Protein AF-0000000084354461 (afdb_homodimer)

Foldseek 3Di:
DLDWDFDDWAEKEFEDADLVVVCCCCCVVVVFAWDDDDDQKTWTWDDDDPPIHIYIYHYDPPDPPPVVGMEIETEIADQQSVVVVCVVVPWAWPADWDDDPVFWTWTWTADPVGHIYIYIYGHD/DLDWDFDDWAEKEFEDQDLVVVCCCCCVVVVFAWDDDDDQKTWTWDDDDPPIHIYIYHYDDPDPPPVVGMEIETEIADQQSVVVVCVVVPWAWPADWDDDPVFWTWTWTADPVGHIYIYIYGHD

pLDDT: mean 91.76, std 11.68, range [44.12, 98.25]

Solvent-accessible surface area (backbone atoms only — not comparable to full-atom values): 13105 Å² total; per-residue (Å²): 126,67,82,60,58,64,54,28,61,44,34,38,36,39,69,30,82,47,56,69,63,42,46,47,43,46,37,70,48,55,58,37,50,75,74,52,75,55,96,60,29,39,34,27,50,32,35,58,80,73,27,39,28,33,45,33,39,32,50,47,73,80,83,66,64,66,73,46,41,44,33,47,27,34,30,31,84,50,51,69,54,37,53,51,30,26,45,73,63,66,46,49,76,74,36,72,77,41,82,44,93,89,44,31,34,36,28,30,31,39,50,90,84,60,46,54,37,36,40,31,16,81,52,132,127,69,81,61,57,67,54,28,62,44,36,39,36,37,68,31,85,48,56,69,63,40,46,46,43,49,36,70,48,56,58,39,49,74,76,51,75,54,95,60,28,38,34,27,48,33,34,58,82,73,27,38,29,35,45,32,38,33,51,48,69,82,84,64,64,64,74,48,41,44,32,45,27,35,32,31,83,49,51,69,54,37,52,51,31,26,46,74,65,66,44,47,76,74,37,72,78,41,81,44,95,89,43,32,34,36,28,30,33,39,48,90,83,60,43,54,35,36,40,29,17,79,52,133

Secondary structure (DSSP, 8-state):
-----EEEEEEEEEEES-HHHHHIIIIIIS-PEEEEEETTEEEEEESSGGG-EEEEEEE--TT---SSB-EEEEEES-HHHHHHHHHHTTPEEEEEEEE-TTSEEEEEEE-TT--EEEEEEE--/-----EEEEEEEEEEES-HHHHHIIIIIIS-PEEEEEETTEEEEEESSGGG-EEEEEEEPPTT---SSB-EEEEEES-HHHHHHHHHHTTPEEEEEEEE-TTSEEEEEEE-TT--EEEEEEE--

Structure (mmCIF, N/CA/C/O backbone):
data_AF-0000000084354461-model_v1
#
loop_
_entity.id
_entity.type
_entity.pdbx_description
1 polymer 'VOC domain-containing protein'
#
loop_
_atom_site.group_PDB
_atom_site.id
_atom_site.type_symbol
_atom_site.label_atom_id
_atom_site.label_alt_id
_atom_site.label_comp_id
_atom_site.label_asym_id
_atom_site.label_entity_id
_atom_site.label_seq_id
_atom_site.pdbx_PDB_ins_code
_atom_site.Cartn_x
_atom_site.Cartn_y
_atom_site.Cartn_z
_atom_site.occupancy
_atom_site.B_iso_or_equiv
_atom_site.auth_seq_id
_atom_site.auth_comp_id
_atom_site.auth_asym_id
_atom_site.auth_atom_id
_atom_site.pdbx_PDB_model_num
ATOM 1 N N . MET A 1 1 ? 0.31 -28.719 -6.312 1 54.94 1 MET A N 1
ATOM 2 C CA . MET A 1 1 ? 0.726 -27.375 -6.699 1 54.94 1 MET A CA 1
ATOM 3 C C . MET A 1 1 ? 1.616 -26.75 -5.629 1 54.94 1 MET A C 1
ATOM 5 O O . MET A 1 1 ? 1.509 -27.094 -4.449 1 54.94 1 MET A O 1
ATOM 9 N N . ALA A 1 2 ? 2.807 -26.266 -6.105 1 63.53 2 ALA A N 1
ATOM 10 C CA . ALA A 1 2 ? 3.764 -25.812 -5.094 1 63.53 2 ALA A CA 1
ATOM 11 C C . ALA A 1 2 ? 3.156 -24.734 -4.211 1 63.53 2 ALA A C 1
ATOM 13 O O . ALA A 1 2 ? 2.549 -23.781 -4.715 1 63.53 2 ALA A O 1
ATOM 14 N N . GLU A 1 3 ? 3 -25.016 -2.959 1 82.81 3 GLU A N 1
ATOM 15 C CA . GLU A 1 3 ? 2.352 -24.156 -1.971 1 82.81 3 GLU A CA 1
ATOM 16 C C . GLU A 1 3 ? 3.32 -23.094 -1.433 1 82.81 3 GLU A C 1
ATOM 18 O O . GLU A 1 3 ? 4.508 -23.375 -1.26 1 82.81 3 GLU A O 1
ATOM 23 N N . PHE A 1 4 ? 3.002 -21.922 -1.663 1 91.88 4 PHE A N 1
ATOM 24 C CA . PHE A 1 4 ? 3.748 -20.844 -1.015 1 91.88 4 PHE A CA 1
ATOM 25 C C . PHE A 1 4 ? 2.824 -19.984 -0.164 1 91.88 4 PHE A C 1
ATOM 27 O O . PHE A 1 4 ? 1.6 -20.078 -0.268 1 91.88 4 PHE A O 1
ATOM 34 N N . GLN A 1 5 ? 3.508 -19.281 0.702 1 90.69 5 GLN A N 1
ATOM 35 C CA . GLN A 1 5 ? 2.73 -18.375 1.533 1 90.69 5 GLN A CA 1
ATOM 36 C C . GLN A 1 5 ? 3.316 -16.969 1.501 1 90.69 5 GLN A C 1
ATOM 38 O O . GLN A 1 5 ? 4.535 -16.797 1.55 1 90.69 5 GLN A O 1
ATOM 43 N N . ILE A 1 6 ? 2.43 -16.047 1.349 1 96.06 6 ILE A N 1
ATOM 44 C CA . ILE A 1 6 ? 2.818 -14.656 1.561 1 96.06 6 ILE A CA 1
ATOM 45 C C . ILE A 1 6 ? 2.824 -14.344 3.055 1 96.06 6 ILE A C 1
ATOM 47 O O . ILE A 1 6 ? 1.804 -14.492 3.73 1 96.06 6 ILE A O 1
ATOM 51 N N . LYS A 1 7 ? 3.928 -13.883 3.545 1 94.75 7 LYS A N 1
ATOM 52 C CA . LYS A 1 7 ? 4.098 -13.719 4.984 1 94.75 7 LYS A CA 1
ATOM 53 C C . LYS A 1 7 ? 3.496 -12.398 5.457 1 94.75 7 LYS A C 1
ATOM 55 O O . LYS A 1 7 ? 2.811 -12.352 6.484 1 94.75 7 LYS A O 1
ATOM 60 N N . LYS A 1 8 ? 3.812 -11.375 4.812 1 96.19 8 LYS A N 1
ATOM 61 C CA . LYS A 1 8 ? 3.352 -10.055 5.219 1 96.19 8 LYS A CA 1
ATOM 62 C C . LYS A 1 8 ? 3.604 -9.023 4.121 1 96.19 8 LYS A C 1
ATOM 64 O O . LYS A 1 8 ? 4.336 -9.289 3.168 1 96.19 8 LYS A O 1
ATOM 69 N N . LEU A 1 9 ? 2.879 -7.914 4.207 1 97.56 9 LEU A N 1
ATOM 70 C CA . LEU A 1 9 ? 3.246 -6.719 3.457 1 97.56 9 LEU A CA 1
ATOM 71 C C . LEU A 1 9 ? 4.473 -6.047 4.07 1 97.56 9 LEU A C 1
ATOM 73 O O . LEU A 1 9 ? 4.469 -5.699 5.254 1 97.56 9 LEU A O 1
ATOM 77 N N . ASN A 1 10 ? 5.488 -5.895 3.281 1 96.75 10 ASN A N 1
ATOM 78 C CA . ASN A 1 10 ? 6.754 -5.387 3.793 1 96.75 10 ASN A CA 1
ATOM 79 C C . ASN A 1 10 ? 6.938 -3.904 3.479 1 96.75 10 ASN A C 1
ATOM 81 O O . ASN A 1 10 ? 7.352 -3.129 4.34 1 96.75 10 ASN A O 1
ATOM 85 N N . THR A 1 11 ? 6.66 -3.576 2.281 1 96.88 11 THR A N 1
ATOM 86 C CA . THR A 1 11 ? 6.977 -2.229 1.82 1 96.88 11 THR A CA 1
ATOM 87 C C . THR A 1 11 ? 5.918 -1.728 0.844 1 96.88 11 THR A C 1
ATOM 89 O O . THR A 1 11 ? 5.375 -2.506 0.057 1 96.88 11 THR A O 1
ATOM 92 N N . ILE A 1 12 ? 5.562 -0.485 0.971 1 96.75 12 ILE A N 1
ATOM 93 C CA . ILE A 1 12 ? 4.887 0.243 -0.097 1 96.75 12 ILE A CA 1
ATOM 94 C C . ILE A 1 12 ? 5.859 1.226 -0.746 1 96.75 12 ILE A C 1
ATOM 96 O O . ILE A 1 12 ? 6.57 1.954 -0.051 1 96.75 12 ILE A O 1
ATOM 100 N N . VAL A 1 13 ? 5.891 1.143 -2.074 1 95 13 VAL A N 1
ATOM 101 C CA . VAL A 1 13 ? 6.754 2.045 -2.826 1 95 13 VAL A CA 1
ATOM 102 C C . VAL A 1 13 ? 5.918 3.156 -3.457 1 95 13 VAL A C 1
ATOM 104 O O . VAL A 1 13 ? 4.953 2.885 -4.18 1 95 13 VAL A O 1
ATOM 107 N N . VAL A 1 14 ? 6.316 4.363 -3.174 1 94.56 14 VAL A N 1
ATOM 108 C CA . VAL A 1 14 ? 5.609 5.539 -3.674 1 94.56 14 VAL A CA 1
ATOM 109 C C . VAL A 1 14 ? 6.508 6.305 -4.641 1 94.56 14 VAL A C 1
ATOM 111 O O . VAL A 1 14 ? 7.438 7 -4.219 1 94.56 14 VAL A O 1
ATOM 114 N N . PRO A 1 15 ? 6.195 6.121 -5.945 1 93.44 15 PRO A N 1
ATOM 115 C CA . PRO A 1 15 ? 6.934 6.953 -6.898 1 93.44 15 PRO A CA 1
ATOM 116 C C . PRO A 1 15 ? 6.629 8.438 -6.742 1 93.44 15 PRO A C 1
ATOM 118 O O . PRO A 1 15 ? 5.465 8.828 -6.637 1 93.44 15 PRO A O 1
ATOM 121 N N . VAL A 1 16 ? 7.691 9.219 -6.738 1 93.69 16 VAL A N 1
ATOM 122 C CA . VAL A 1 16 ? 7.48 10.641 -6.52 1 93.69 16 VAL A CA 1
ATOM 123 C C . VAL A 1 16 ? 8.25 11.445 -7.566 1 93.69 16 VAL A C 1
ATOM 125 O O . VAL A 1 16 ? 9.281 10.992 -8.062 1 93.69 16 VAL A O 1
ATOM 128 N N . LYS A 1 17 ? 7.75 12.641 -7.887 1 91.62 17 LYS A N 1
ATOM 129 C CA . LYS A 1 17 ? 8.352 13.5 -8.906 1 91.62 17 LYS A CA 1
ATOM 130 C C . LYS A 1 17 ? 9.422 14.406 -8.297 1 91.62 17 LYS A C 1
ATOM 132 O O . LYS A 1 17 ? 10.328 14.859 -9 1 91.62 17 LYS A O 1
ATOM 137 N N . ASP A 1 18 ? 9.32 14.742 -7.082 1 94.62 18 ASP A N 1
ATOM 138 C CA . ASP A 1 18 ? 10.211 15.602 -6.312 1 94.62 18 ASP A CA 1
ATOM 139 C C . ASP A 1 18 ? 10.438 15.039 -4.906 1 94.62 18 ASP A C 1
ATOM 141 O O . ASP A 1 18 ? 9.555 15.141 -4.047 1 94.62 18 ASP A O 1
ATOM 145 N N . LEU A 1 19 ? 11.602 14.492 -4.723 1 96.25 19 LEU A N 1
ATOM 146 C CA . LEU A 1 19 ? 11.883 13.766 -3.49 1 96.25 19 LEU A CA 1
ATOM 147 C C . LEU A 1 19 ? 11.82 14.695 -2.281 1 96.25 19 LEU A C 1
ATOM 149 O O . LEU A 1 19 ? 11.227 14.352 -1.258 1 96.25 19 LEU A O 1
ATOM 153 N N . GLU A 1 20 ? 12.43 15.852 -2.385 1 96.69 20 GLU A N 1
ATOM 154 C CA . GLU A 1 20 ? 12.469 16.781 -1.266 1 96.69 20 GLU A CA 1
ATOM 155 C C . GLU A 1 20 ? 11.062 17.234 -0.866 1 96.69 20 GLU A C 1
ATOM 157 O O . GLU A 1 20 ? 10.742 17.281 0.322 1 96.69 20 GLU A O 1
ATOM 162 N N . ARG A 1 21 ? 10.312 17.547 -1.821 1 96.69 21 ARG A N 1
ATOM 163 C CA . ARG A 1 21 ? 8.93 17.953 -1.571 1 96.69 21 ARG A CA 1
ATOM 164 C C . ARG A 1 21 ? 8.156 16.844 -0.881 1 96.69 21 ARG A C 1
ATOM 166 O O . ARG A 1 21 ? 7.414 17.094 0.072 1 96.69 21 ARG A O 1
ATOM 173 N N . SER A 1 22 ? 8.305 15.672 -1.386 1 97.12 22 SER A N 1
ATOM 174 C CA . SER A 1 22 ? 7.602 14.531 -0.799 1 97.12 22 SER A CA 1
ATOM 175 C C . SER A 1 22 ? 8.125 14.227 0.6 1 97.12 22 SER A C 1
ATOM 177 O O . SER A 1 22 ? 7.352 13.883 1.497 1 97.12 22 SER A O 1
ATOM 179 N N . MET A 1 23 ? 9.391 14.312 0.777 1 97.62 23 MET A N 1
ATOM 180 C CA . MET A 1 23 ? 9.969 14.086 2.102 1 97.62 23 MET A CA 1
ATOM 181 C C . MET A 1 23 ? 9.383 15.062 3.119 1 97.62 23 MET A C 1
ATOM 183 O O . MET A 1 23 ? 9.078 14.68 4.25 1 97.62 23 MET A O 1
ATOM 187 N N . THR A 1 24 ? 9.242 16.312 2.74 1 97.25 24 THR A N 1
ATOM 188 C CA . THR A 1 24 ? 8.648 17.312 3.619 1 97.25 24 THR A CA 1
ATOM 189 C C . THR A 1 24 ? 7.242 16.891 4.043 1 97.25 24 THR A C 1
ATOM 191 O O . THR A 1 24 ? 6.883 17 5.219 1 97.25 24 THR A O 1
ATOM 194 N N . PHE A 1 25 ? 6.543 16.375 3.152 1 97.81 25 PHE A N 1
ATOM 195 C CA . PHE A 1 25 ? 5.176 15.945 3.443 1 97.81 25 PHE A CA 1
ATOM 196 C C . PHE A 1 25 ? 5.172 14.742 4.379 1 97.81 25 PHE A C 1
ATOM 198 O O . PHE A 1 25 ? 4.523 14.766 5.426 1 97.81 25 PHE A O 1
ATOM 205 N N . TYR A 1 26 ? 5.848 13.703 4.047 1 97.88 26 TYR A N 1
ATOM 206 C CA . TYR A 1 26 ? 5.777 12.445 4.781 1 97.88 26 TYR A CA 1
ATOM 207 C C . TYR A 1 26 ? 6.473 12.562 6.133 1 97.88 26 TYR A C 1
ATOM 209 O O . TYR A 1 26 ? 6.078 11.898 7.098 1 97.88 26 TYR A O 1
ATOM 217 N N . LYS A 1 27 ? 7.465 13.375 6.223 1 95.5 27 LYS A N 1
ATOM 218 C CA . LYS A 1 27 ? 8.203 13.547 7.473 1 95.5 27 LYS A CA 1
ATOM 219 C C . LYS A 1 27 ? 7.574 14.641 8.336 1 95.5 27 LYS A C 1
ATOM 221 O O . LYS A 1 27 ? 7.25 14.406 9.5 1 95.5 27 LYS A O 1
ATOM 226 N N . ASP A 1 28 ? 7.332 15.773 7.766 1 93.88 28 ASP A N 1
ATOM 227 C CA . ASP A 1 28 ? 6.977 16.938 8.562 1 93.88 28 ASP A CA 1
ATOM 228 C C . ASP A 1 28 ? 5.465 17.062 8.711 1 93.88 28 ASP A C 1
ATOM 230 O O . ASP A 1 28 ? 4.973 17.562 9.734 1 93.88 28 ASP A O 1
ATOM 234 N N . VAL A 1 29 ? 4.734 16.688 7.723 1 95.5 29 VAL A N 1
ATOM 235 C CA . VAL A 1 29 ? 3.279 16.797 7.785 1 95.5 29 VAL A CA 1
ATOM 236 C C . VAL A 1 29 ? 2.689 15.539 8.414 1 95.5 29 VAL A C 1
ATOM 238 O O . VAL A 1 29 ? 1.858 15.625 9.32 1 95.5 29 VAL A O 1
ATOM 241 N N . LEU A 1 30 ? 3.188 14.383 7.98 1 96.44 30 LEU A N 1
ATOM 242 C CA . LEU A 1 30 ? 2.625 13.133 8.492 1 96.44 30 LEU A CA 1
ATOM 243 C C . LEU A 1 30 ? 3.391 12.664 9.727 1 96.44 30 LEU A C 1
ATOM 245 O O . LEU A 1 30 ? 2.949 11.742 10.422 1 96.44 30 LEU A O 1
ATOM 249 N N . HIS A 1 31 ? 4.531 13.148 9.945 1 94.38 31 HIS A N 1
ATOM 250 C CA . HIS A 1 31 ? 5.355 12.844 11.109 1 94.38 31 HIS A CA 1
ATOM 251 C C . HIS A 1 31 ? 5.812 11.391 11.102 1 94.38 31 HIS A C 1
ATOM 253 O O . HIS A 1 31 ? 5.891 10.75 12.148 1 94.38 31 HIS A O 1
ATOM 259 N N . LEU A 1 32 ? 6.055 10.867 9.938 1 95.62 32 LEU A N 1
ATOM 260 C CA . LEU A 1 32 ? 6.609 9.516 9.867 1 95.62 32 LEU A CA 1
ATOM 261 C C . LEU A 1 32 ? 8.094 9.523 10.234 1 95.62 32 LEU A C 1
ATOM 263 O O . LEU A 1 32 ? 8.805 10.477 9.93 1 95.62 32 LEU A O 1
ATOM 267 N N . SER A 1 33 ? 8.453 8.43 10.859 1 94.56 33 SER A N 1
ATOM 268 C CA . SER A 1 33 ? 9.852 8.281 11.227 1 94.56 33 SER A CA 1
ATOM 269 C C . SER A 1 33 ? 10.711 7.934 10.016 1 94.56 33 SER A C 1
ATOM 271 O O . SER A 1 33 ? 10.492 6.906 9.367 1 94.56 33 SER A O 1
ATOM 273 N N . GLN A 1 34 ? 11.719 8.742 9.773 1 95.62 34 GLN A N 1
ATOM 274 C CA . GLN A 1 34 ? 12.602 8.516 8.625 1 95.62 34 GLN A CA 1
ATOM 275 C C . GLN A 1 34 ? 13.703 7.516 8.969 1 95.62 34 GLN A C 1
ATOM 277 O O . GLN A 1 34 ? 14.352 7.637 10.008 1 95.62 34 GLN A O 1
ATOM 282 N N . ASP A 1 35 ? 13.914 6.562 8.109 1 95.88 35 ASP A N 1
ATOM 283 C CA . ASP A 1 35 ? 14.938 5.543 8.32 1 95.88 35 ASP A CA 1
ATOM 284 C C . ASP A 1 35 ? 16.219 5.902 7.586 1 95.88 35 ASP A C 1
ATOM 286 O O . ASP A 1 35 ? 17.312 5.887 8.18 1 95.88 35 ASP A O 1
ATOM 290 N N . PHE A 1 36 ? 16.094 6.156 6.285 1 94.62 36 PHE A N 1
ATOM 291 C CA . PHE A 1 36 ? 17.266 6.551 5.516 1 94.62 36 PHE A CA 1
ATOM 292 C C . PHE A 1 36 ? 16.859 7.367 4.289 1 94.62 36 PHE A C 1
ATOM 294 O O . PHE A 1 36 ? 15.695 7.371 3.9 1 94.62 36 PHE A O 1
ATOM 301 N N . VAL A 1 37 ? 17.797 8.133 3.752 1 95.88 37 VAL A N 1
ATOM 302 C CA . VAL A 1 37 ? 17.703 8.836 2.477 1 95.88 37 VAL A CA 1
ATOM 303 C C . VAL A 1 37 ? 18.969 8.586 1.652 1 95.88 37 VAL A C 1
ATOM 305 O O . VAL A 1 37 ? 20.062 8.961 2.057 1 95.88 37 VAL A O 1
ATOM 308 N N . GLU A 1 38 ? 18.75 7.898 0.516 1 93.19 38 GLU A N 1
ATOM 309 C CA . GLU A 1 38 ? 19.891 7.602 -0.347 1 93.19 38 GLU A CA 1
ATOM 310 C C . GLU A 1 38 ? 19.438 7.258 -1.763 1 93.19 38 GLU A C 1
ATOM 312 O O . GLU A 1 38 ? 18.344 6.746 -1.959 1 93.19 38 GLU A O 1
ATOM 317 N N . ASN A 1 39 ? 20.281 7.625 -2.736 1 92.06 39 ASN A N 1
ATOM 318 C CA . ASN A 1 39 ? 20.109 7.176 -4.113 1 92.06 39 ASN A CA 1
ATOM 319 C C . ASN A 1 39 ? 18.719 7.473 -4.645 1 92.06 39 ASN A C 1
ATOM 321 O O . ASN A 1 39 ? 18.078 6.605 -5.242 1 92.06 39 ASN A O 1
ATOM 325 N N . GLY A 1 40 ? 18.203 8.672 -4.297 1 93.38 40 GLY A N 1
ATOM 326 C CA . GLY A 1 40 ? 16.906 9.078 -4.816 1 93.38 40 GLY A CA 1
ATOM 327 C C . GLY A 1 40 ? 15.75 8.391 -4.121 1 93.38 40 GLY A C 1
ATOM 328 O O . GLY A 1 40 ? 14.641 8.328 -4.668 1 93.38 40 GLY A O 1
ATOM 329 N N . MET A 1 41 ? 16.062 7.852 -2.924 1 95.31 41 MET A N 1
ATOM 330 C CA . MET A 1 41 ? 15.039 7.16 -2.152 1 95.31 41 MET A CA 1
ATOM 331 C C . MET A 1 41 ? 15 7.672 -0.716 1 95.31 41 MET A C 1
ATOM 333 O O . MET A 1 41 ? 16.031 8.07 -0.169 1 95.31 41 MET A O 1
ATOM 337 N N . ALA A 1 42 ? 13.859 7.727 -0.2 1 97.69 42 ALA A N 1
ATOM 338 C CA . ALA A 1 42 ? 13.648 8.008 1.218 1 97.69 42 ALA A CA 1
ATOM 339 C C . ALA A 1 42 ? 12.727 6.973 1.849 1 97.69 42 ALA A C 1
ATOM 341 O O . ALA A 1 42 ? 11.664 6.668 1.307 1 97.69 42 ALA A O 1
ATOM 342 N N . SER A 1 43 ? 13.172 6.438 2.963 1 97.62 43 SER A N 1
ATOM 343 C CA . SER A 1 43 ? 12.422 5.367 3.607 1 97.62 43 SER A CA 1
ATOM 344 C C . SER A 1 43 ? 11.875 5.809 4.961 1 97.62 43 SER A C 1
ATOM 346 O O . SER A 1 43 ? 12.562 6.504 5.715 1 97.62 43 SER A O 1
ATOM 348 N N . TYR A 1 44 ? 10.602 5.406 5.215 1 97.75 44 TYR A N 1
ATOM 349 C CA . TYR A 1 44 ? 9.906 5.688 6.465 1 97.75 44 TYR A CA 1
ATOM 350 C C . TYR A 1 44 ? 9.281 4.422 7.039 1 97.75 44 TYR A C 1
ATOM 352 O O . TYR A 1 44 ? 8.984 3.48 6.305 1 97.75 44 TYR A O 1
ATOM 360 N N . SER A 1 45 ? 9.094 4.477 8.328 1 96.31 45 SER A N 1
ATOM 361 C CA . SER A 1 45 ? 8.445 3.357 9.008 1 96.31 45 SER A CA 1
ATOM 362 C C . SER A 1 45 ? 7.074 3.756 9.547 1 96.31 45 SER A C 1
ATOM 364 O O . SER A 1 45 ? 6.918 4.836 10.125 1 96.31 45 SER A O 1
ATOM 366 N N . VAL A 1 46 ? 6.125 2.896 9.289 1 96.19 46 VAL A N 1
ATOM 367 C CA . VAL A 1 46 ? 4.789 3.035 9.859 1 96.19 46 VAL A CA 1
ATOM 368 C C . VAL A 1 46 ? 4.461 1.805 10.703 1 96.19 46 VAL A C 1
ATOM 370 O O . VAL A 1 46 ? 4.641 0.67 10.258 1 96.19 46 VAL A O 1
ATOM 373 N N . GLY A 1 47 ? 3.953 2.035 11.922 1 93.56 47 GLY A N 1
ATOM 374 C CA . GLY A 1 47 ? 3.723 0.936 12.844 1 93.56 47 GLY A CA 1
ATOM 375 C C . GLY A 1 47 ? 4.969 0.523 13.609 1 93.56 47 GLY A C 1
ATOM 376 O O . GLY A 1 47 ? 6.027 1.139 13.461 1 93.56 47 GLY A O 1
ATOM 377 N N . TYR A 1 48 ? 4.762 -0.444 14.531 1 90.81 48 TYR A N 1
ATOM 378 C CA . TYR A 1 48 ? 5.852 -0.927 15.367 1 90.81 48 TYR A CA 1
ATOM 379 C C . TYR A 1 48 ? 5.875 -2.451 15.414 1 90.81 48 TYR A C 1
ATOM 381 O O . TYR A 1 48 ? 4.871 -3.1 15.102 1 90.81 48 TYR A O 1
ATOM 389 N N . GLY A 1 49 ? 7.055 -2.98 15.727 1 91.19 49 GLY A N 1
ATOM 390 C CA . GLY A 1 49 ? 7.172 -4.422 15.859 1 91.19 49 GLY A CA 1
ATOM 391 C C . GLY A 1 49 ? 6.773 -5.172 14.602 1 91.19 49 GLY A C 1
ATOM 392 O O . GLY A 1 49 ? 7.262 -4.871 13.508 1 91.19 49 GLY A O 1
ATOM 393 N N . GLU A 1 50 ? 5.891 -6.184 14.75 1 89.88 50 GLU A N 1
ATOM 394 C CA . GLU A 1 50 ? 5.473 -7.012 13.625 1 89.88 50 GLU A CA 1
ATOM 395 C C . GLU A 1 50 ? 4.582 -6.23 12.664 1 89.88 50 GLU A C 1
ATOM 397 O O . GLU A 1 50 ? 4.434 -6.602 11.5 1 89.88 50 GLU A O 1
ATOM 402 N N . ALA A 1 51 ? 4.059 -5.152 13.141 1 91.62 51 ALA A N 1
ATOM 403 C CA . ALA A 1 51 ? 3.129 -4.363 12.336 1 91.62 51 ALA A CA 1
ATOM 404 C C . ALA A 1 51 ? 3.875 -3.355 11.461 1 91.62 51 ALA A C 1
ATOM 406 O O . ALA A 1 51 ? 3.26 -2.621 10.688 1 91.62 51 ALA A O 1
ATOM 407 N N . LYS A 1 52 ? 5.176 -3.328 11.602 1 95.56 52 LYS A N 1
ATOM 408 C CA . LYS A 1 52 ? 5.965 -2.322 10.898 1 95.56 52 LYS A CA 1
ATOM 409 C C . LYS A 1 52 ? 5.902 -2.533 9.391 1 95.56 52 LYS A C 1
ATOM 411 O O . LYS A 1 52 ? 6.102 -3.648 8.906 1 95.56 52 LYS A O 1
ATOM 416 N N . VAL A 1 53 ? 5.598 -1.507 8.641 1 97.38 53 VAL A N 1
ATOM 417 C CA . VAL A 1 53 ? 5.621 -1.45 7.184 1 97.38 53 VAL A CA 1
ATOM 418 C C . VAL A 1 53 ? 6.477 -0.273 6.727 1 97.38 53 VAL A C 1
ATOM 420 O O . VAL A 1 53 ? 6.41 0.813 7.305 1 97.38 53 VAL A O 1
ATOM 423 N N . THR A 1 54 ? 7.273 -0.496 5.707 1 97.38 54 THR A N 1
ATOM 424 C CA . THR A 1 54 ? 8.109 0.564 5.152 1 97.38 54 THR A CA 1
ATOM 425 C C . THR A 1 54 ? 7.352 1.345 4.082 1 97.38 54 THR A C 1
ATOM 427 O O . THR A 1 54 ? 6.711 0.753 3.211 1 97.38 54 THR A O 1
ATOM 430 N N . VAL A 1 55 ? 7.32 2.635 4.172 1 98.06 55 VAL A N 1
ATOM 431 C CA . VAL A 1 55 ? 6.945 3.529 3.084 1 98.06 55 VAL A CA 1
ATOM 432 C C . VAL A 1 55 ? 8.203 4.043 2.381 1 98.06 55 VAL A C 1
ATOM 434 O O . VAL A 1 55 ? 8.984 4.793 2.965 1 98.06 55 VAL A O 1
ATOM 437 N N . LEU A 1 56 ? 8.398 3.607 1.151 1 96.81 56 LEU A N 1
ATOM 438 C CA . LEU A 1 56 ? 9.602 3.957 0.396 1 96.81 56 LEU A CA 1
ATOM 439 C C . LEU A 1 56 ? 9.266 4.945 -0.719 1 96.81 56 LEU A C 1
ATOM 441 O O . LEU A 1 56 ? 8.602 4.59 -1.692 1 96.81 56 LEU A O 1
ATOM 445 N N . LEU A 1 57 ? 9.711 6.152 -0.525 1 96.5 57 LEU A N 1
ATOM 446 C CA . LEU A 1 57 ? 9.648 7.125 -1.613 1 96.5 57 LEU A CA 1
ATOM 447 C C . LEU A 1 57 ? 10.742 6.855 -2.643 1 96.5 57 LEU A C 1
ATOM 449 O O . LEU A 1 57 ? 11.906 6.641 -2.283 1 96.5 57 LEU A O 1
ATOM 453 N N . HIS A 1 58 ? 10.32 6.816 -3.879 1 94.5 58 HIS A N 1
ATOM 454 C CA . HIS A 1 58 ? 11.25 6.562 -4.969 1 94.5 58 HIS A CA 1
ATOM 455 C C . HIS A 1 58 ? 11.172 7.652 -6.031 1 94.5 58 HIS A C 1
ATOM 457 O O . HIS A 1 58 ? 10.148 7.781 -6.715 1 94.5 58 HIS A O 1
ATOM 463 N N . LEU A 1 59 ? 12.266 8.398 -6.148 1 92.94 59 LEU A N 1
ATOM 464 C CA . LEU A 1 59 ? 12.328 9.445 -7.16 1 92.94 59 LEU A CA 1
ATOM 465 C C . LEU A 1 59 ? 12.273 8.859 -8.562 1 92.94 59 LEU A C 1
ATOM 467 O O . LEU A 1 59 ? 13.023 7.934 -8.883 1 92.94 59 LEU A O 1
ATOM 471 N N . ILE A 1 60 ? 11.258 9.352 -9.25 1 82.62 60 ILE A N 1
ATOM 472 C CA . ILE A 1 60 ? 11.141 8.844 -10.617 1 82.62 60 ILE A CA 1
ATOM 473 C C . ILE A 1 60 ? 11.758 9.844 -11.586 1 82.62 60 ILE A C 1
ATOM 475 O O . ILE A 1 60 ? 11.688 11.062 -11.375 1 82.62 60 ILE A O 1
ATOM 479 N N . ASP A 1 61 ? 12.742 9.508 -12.297 1 66.38 61 ASP A N 1
ATOM 480 C CA . ASP A 1 61 ? 13.188 10.398 -13.367 1 66.38 61 ASP A CA 1
ATOM 481 C C . ASP A 1 61 ? 12.055 10.695 -14.336 1 66.38 61 ASP A C 1
ATOM 483 O O . ASP A 1 61 ? 11.023 10.016 -14.336 1 66.38 61 ASP A O 1
ATOM 487 N N . LYS A 1 62 ? 12.328 11.383 -15.695 1 50.62 62 LYS A N 1
ATOM 488 C CA . LYS A 1 62 ? 11.367 11.828 -16.703 1 50.62 62 LYS A CA 1
ATOM 489 C C . LYS A 1 62 ? 10.242 10.82 -16.875 1 50.62 62 LYS A C 1
ATOM 491 O O . LYS A 1 62 ? 10.305 9.711 -16.344 1 50.62 62 LYS A O 1
ATOM 496 N N . PRO A 1 63 ? 9.508 10.633 -18.078 1 44.16 63 PRO A N 1
ATOM 497 C CA . PRO A 1 63 ? 8.125 10.312 -18.469 1 44.16 63 PRO A CA 1
ATOM 498 C C . PRO A 1 63 ? 7.664 8.961 -17.938 1 44.16 63 PRO A C 1
ATOM 500 O O . PRO A 1 63 ? 6.652 8.422 -18.391 1 44.16 63 PRO A O 1
ATOM 503 N N . GLU A 1 64 ? 8.477 8.273 -17.281 1 45.28 64 GLU A N 1
ATOM 504 C CA . GLU A 1 64 ? 7.82 6.969 -17.25 1 45.28 64 GLU A CA 1
ATOM 505 C C . GLU A 1 64 ? 6.551 7.012 -16.406 1 45.28 64 GLU A C 1
ATOM 507 O O . GLU A 1 64 ? 6.562 7.512 -15.281 1 45.28 64 GLU A O 1
ATOM 512 N N . PRO A 1 65 ? 5.57 7.09 -17.125 1 44.97 65 PRO A N 1
ATOM 513 C CA . PRO A 1 65 ? 4.254 7.059 -16.484 1 44.97 65 PRO A CA 1
ATOM 514 C C . PRO A 1 65 ? 4.219 6.148 -15.266 1 44.97 65 PRO A C 1
ATOM 516 O O . PRO A 1 65 ? 4.738 5.031 -15.305 1 44.97 65 PRO A O 1
ATOM 519 N N . VAL A 1 66 ? 4.449 6.777 -14.18 1 53.75 66 VAL A N 1
ATOM 520 C CA . VAL A 1 66 ? 4.23 5.867 -13.062 1 53.75 66 VAL A CA 1
ATOM 521 C C . VAL A 1 66 ? 2.924 5.102 -13.266 1 53.75 66 VAL A C 1
ATOM 523 O O . VAL A 1 66 ? 1.849 5.586 -12.906 1 53.75 66 VAL A O 1
ATOM 526 N N . GLU A 1 67 ? 2.887 4.375 -14.336 1 57.59 67 GLU A N 1
ATOM 527 C CA . GLU A 1 67 ? 1.604 3.936 -14.875 1 57.59 67 GLU A CA 1
ATOM 528 C C . GLU A 1 67 ? 0.651 3.514 -13.758 1 57.59 67 GLU A C 1
ATOM 530 O O . GLU A 1 67 ? -0.528 3.873 -13.773 1 57.59 67 GLU A O 1
ATOM 535 N N . LYS A 1 68 ? 1.209 2.816 -12.789 1 70.75 68 LYS A N 1
ATOM 536 C CA . LYS A 1 68 ? 0.114 2.322 -11.953 1 70.75 68 LYS A CA 1
ATOM 537 C C . LYS A 1 68 ? 0.244 2.818 -10.523 1 70.75 68 LYS A C 1
ATOM 539 O O . LYS A 1 68 ? -0.529 2.42 -9.648 1 70.75 68 LYS A O 1
ATOM 544 N N . GLY A 1 69 ? 1.25 3.799 -10.422 1 83.69 69 GLY A N 1
ATOM 545 C CA . GLY A 1 69 ? 1.285 4.465 -9.125 1 83.69 69 GLY A CA 1
ATOM 546 C C . GLY A 1 69 ? 2.01 3.662 -8.062 1 83.69 69 GLY A C 1
ATOM 547 O O . GLY A 1 69 ? 3.109 3.154 -8.305 1 83.69 69 GLY A O 1
ATOM 548 N N . ILE A 1 70 ? 1.434 3.559 -6.922 1 91.88 70 ILE A N 1
ATOM 549 C CA . ILE A 1 70 ? 2.018 2.914 -5.754 1 91.88 70 ILE A CA 1
ATOM 550 C C . ILE A 1 70 ? 2.221 1.426 -6.031 1 91.88 70 ILE A C 1
ATOM 552 O O . ILE A 1 70 ? 1.354 0.772 -6.613 1 91.88 70 ILE A O 1
ATOM 556 N N . VAL A 1 71 ? 3.377 0.934 -5.625 1 93.75 71 VAL A N 1
ATOM 557 C CA . VAL A 1 71 ? 3.707 -0.481 -5.75 1 93.75 71 VAL A CA 1
ATOM 558 C C . VAL A 1 71 ? 3.738 -1.13 -4.367 1 93.75 71 VAL A C 1
ATOM 560 O O . VAL A 1 71 ? 4.25 -0.545 -3.412 1 93.75 71 VAL A O 1
ATOM 563 N N . ILE A 1 72 ? 3.201 -2.389 -4.281 1 96.12 72 ILE A N 1
ATOM 564 C CA . ILE A 1 72 ? 3.23 -3.113 -3.016 1 96.12 72 ILE A CA 1
ATOM 565 C C . ILE A 1 72 ? 4.289 -4.211 -3.072 1 96.12 72 ILE A C 1
ATOM 567 O O . ILE A 1 72 ? 4.523 -4.801 -4.129 1 96.12 72 ILE A O 1
ATOM 571 N N . GLU A 1 73 ? 4.922 -4.449 -1.956 1 97.38 73 GLU A N 1
ATOM 572 C CA . GLU A 1 73 ? 5.914 -5.512 -1.822 1 97.38 73 GLU A CA 1
ATOM 573 C C . GLU A 1 73 ? 5.523 -6.496 -0.726 1 97.38 73 GLU A C 1
ATOM 575 O O . GLU A 1 73 ? 5.348 -6.109 0.431 1 97.38 73 GLU A O 1
ATOM 580 N N . PHE A 1 74 ? 5.43 -7.738 -1.118 1 98.19 74 PHE A N 1
ATOM 581 C CA . PHE A 1 74 ? 5.148 -8.82 -0.18 1 98.19 74 PHE A CA 1
ATOM 582 C C . PHE A 1 74 ? 6.406 -9.617 0.123 1 98.19 74 PHE A C 1
ATOM 584 O O . PHE A 1 74 ? 7.223 -9.859 -0.769 1 98.19 74 PHE A O 1
ATOM 591 N N . GLU A 1 75 ? 6.5 -9.984 1.354 1 97.44 75 GLU A N 1
ATOM 592 C CA . GLU A 1 75 ? 7.562 -10.906 1.759 1 97.44 75 GLU A CA 1
ATOM 593 C C . GLU A 1 75 ? 7.094 -12.352 1.704 1 97.44 75 GLU A C 1
ATOM 595 O O . GLU A 1 75 ? 5.992 -12.672 2.156 1 97.44 75 GLU A O 1
ATOM 600 N N . VAL A 1 76 ? 7.918 -13.188 1.104 1 97.06 76 VAL A N 1
ATOM 601 C CA . VAL A 1 76 ? 7.625 -14.617 1.027 1 97.06 76 VAL A CA 1
ATOM 602 C C . VAL A 1 76 ? 8.789 -15.414 1.609 1 97.06 76 VAL A C 1
ATOM 604 O O . VAL A 1 76 ? 9.867 -14.875 1.84 1 97.06 76 VAL A O 1
ATOM 607 N N . ASP A 1 77 ? 8.57 -16.672 1.952 1 93.38 77 ASP A N 1
ATOM 608 C CA . ASP A 1 77 ? 9.594 -17.516 2.566 1 93.38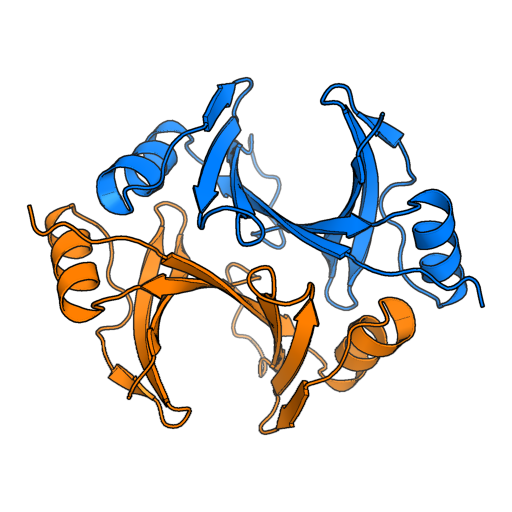 77 ASP A CA 1
ATOM 609 C C . ASP A 1 77 ? 10.555 -18.062 1.515 1 93.38 77 ASP A C 1
ATOM 611 O O . ASP A 1 77 ? 11.75 -18.219 1.773 1 93.38 77 ASP A O 1
ATOM 615 N N . ASN A 1 78 ? 10.023 -18.484 0.397 1 95.75 78 ASN A N 1
ATOM 616 C CA . ASN A 1 78 ? 10.789 -19.047 -0.706 1 95.75 78 ASN A CA 1
ATOM 617 C C . ASN A 1 78 ? 10.367 -18.453 -2.047 1 95.75 78 ASN A C 1
ATOM 619 O O . ASN A 1 78 ? 9.352 -18.859 -2.619 1 95.75 78 ASN A O 1
ATOM 623 N N . LEU A 1 79 ? 11.219 -17.562 -2.561 1 97.75 79 LEU A N 1
ATOM 624 C CA . LEU A 1 79 ? 10.844 -16.781 -3.73 1 97.75 79 LEU A CA 1
ATOM 625 C C . LEU A 1 79 ? 10.766 -17.656 -4.977 1 97.75 79 LEU A C 1
ATOM 627 O O . LEU A 1 79 ? 9.844 -17.516 -5.781 1 97.75 79 LEU A O 1
ATOM 631 N N . ASN A 1 80 ? 11.734 -18.531 -5.145 1 96.88 80 ASN A N 1
ATOM 632 C CA . ASN A 1 80 ? 11.742 -19.391 -6.328 1 96.88 80 ASN A CA 1
ATOM 633 C C . ASN A 1 80 ? 10.492 -20.266 -6.391 1 96.88 80 ASN A C 1
ATOM 635 O O . ASN A 1 80 ? 9.875 -20.406 -7.449 1 96.88 80 ASN A O 1
ATOM 639 N N . LYS A 1 81 ? 10.164 -20.797 -5.297 1 96.5 81 LYS A N 1
ATOM 640 C CA . LYS A 1 81 ? 8.953 -21.594 -5.227 1 96.5 81 LYS A CA 1
ATOM 641 C C . LYS A 1 81 ? 7.715 -20.75 -5.504 1 96.5 81 LYS A C 1
ATOM 643 O O . LYS A 1 81 ? 6.793 -21.188 -6.195 1 96.5 81 LYS A O 1
ATOM 648 N N . THR A 1 82 ? 7.715 -19.609 -4.91 1 97.56 82 THR A N 1
ATOM 649 C CA . THR A 1 82 ? 6.605 -18.672 -5.09 1 97.56 82 THR A CA 1
ATOM 650 C C . THR A 1 82 ? 6.406 -18.344 -6.566 1 97.56 82 THR A C 1
ATOM 652 O O . THR A 1 82 ? 5.301 -18.469 -7.094 1 97.56 82 THR A O 1
ATOM 655 N N . VAL A 1 83 ? 7.461 -17.953 -7.258 1 97.62 83 VAL A N 1
ATOM 656 C CA . VAL A 1 83 ? 7.395 -17.547 -8.656 1 97.62 83 VAL A CA 1
ATOM 657 C C . VAL A 1 83 ? 6.977 -18.734 -9.523 1 97.62 83 VAL A C 1
ATOM 659 O O . VAL A 1 83 ? 6.152 -18.578 -10.43 1 97.62 83 VAL A O 1
ATOM 662 N N . SER A 1 84 ? 7.523 -19.859 -9.227 1 97.19 84 SER A N 1
ATOM 663 C CA . SER A 1 84 ? 7.145 -21.062 -9.961 1 97.19 84 SER A CA 1
ATOM 664 C C . SER A 1 84 ? 5.656 -21.344 -9.812 1 97.19 84 SER A C 1
ATOM 666 O O . SER A 1 84 ? 4.973 -21.625 -10.797 1 97.19 84 SER A O 1
ATOM 668 N N . ALA A 1 85 ? 5.199 -21.297 -8.609 1 96.94 85 ALA A N 1
ATOM 669 C CA . ALA A 1 85 ? 3.789 -21.562 -8.336 1 96.94 85 ALA A CA 1
ATOM 670 C C . ALA A 1 85 ? 2.893 -20.562 -9.055 1 96.94 85 ALA A C 1
ATOM 672 O O . ALA A 1 85 ? 1.864 -20.938 -9.625 1 96.94 85 ALA A O 1
ATOM 673 N N . ILE A 1 86 ? 3.244 -19.297 -8.992 1 97.25 86 ILE A N 1
ATOM 674 C CA . ILE A 1 86 ? 2.457 -18.234 -9.617 1 97.25 86 ILE A CA 1
ATOM 675 C C . ILE A 1 86 ? 2.43 -18.438 -11.133 1 97.25 86 ILE A C 1
ATOM 677 O O . ILE A 1 86 ? 1.376 -18.328 -11.758 1 97.25 86 ILE A O 1
ATOM 681 N N . ARG A 1 87 ? 3.533 -18.766 -11.664 1 96.38 87 ARG A N 1
ATOM 682 C CA . ARG A 1 87 ? 3.631 -19.031 -13.094 1 96.38 87 ARG A CA 1
ATOM 683 C C . ARG A 1 87 ? 2.729 -20.203 -13.492 1 96.38 87 ARG A C 1
ATOM 685 O O . ARG A 1 87 ? 1.978 -20.109 -14.469 1 96.38 87 ARG A O 1
ATOM 692 N N . GLU A 1 88 ? 2.799 -21.234 -12.805 1 95.94 88 GLU A N 1
ATOM 693 C CA . GLU A 1 88 ? 2.012 -22.438 -13.086 1 95.94 88 GLU A CA 1
ATOM 694 C C . GLU A 1 88 ? 0.516 -22.141 -13.008 1 95.94 88 GLU A C 1
ATOM 696 O O . GLU A 1 88 ? -0.276 -22.734 -13.742 1 95.94 88 GLU A O 1
ATOM 701 N N . ALA A 1 89 ? 0.185 -21.297 -12.133 1 95.25 89 ALA A N 1
ATOM 702 C CA . ALA A 1 89 ? -1.217 -20.938 -11.945 1 95.25 89 ALA A CA 1
ATOM 703 C C . ALA A 1 89 ? -1.668 -19.938 -13.008 1 95.25 89 ALA A C 1
ATOM 705 O O . ALA A 1 89 ? -2.826 -19.516 -13.023 1 95.25 89 ALA A O 1
ATOM 706 N N . GLY A 1 90 ? -0.768 -19.469 -13.812 1 94.31 90 GLY A N 1
ATOM 707 C CA . GLY A 1 90 ? -1.122 -18.594 -14.914 1 94.31 90 GLY A CA 1
ATOM 708 C C . GLY A 1 90 ? -0.831 -17.141 -14.641 1 94.31 90 GLY A C 1
ATOM 709 O O . GLY A 1 90 ? -1.24 -16.266 -15.398 1 94.31 90 GLY A O 1
ATOM 710 N N . GLY A 1 91 ? -0.191 -16.875 -13.57 1 95.69 91 GLY A N 1
ATOM 711 C CA . GLY A 1 91 ? 0.185 -15.5 -13.266 1 95.69 91 GLY A CA 1
ATOM 712 C C . GLY A 1 91 ? 1.276 -14.969 -14.18 1 95.69 91 GLY A C 1
ATOM 713 O O . GLY A 1 91 ? 2.053 -15.742 -14.742 1 95.69 91 GLY A O 1
ATOM 714 N N . GLN A 1 92 ? 1.301 -13.664 -14.281 1 96.94 92 GLN A N 1
ATOM 715 C CA . GLN A 1 92 ? 2.295 -12.984 -15.109 1 96.94 92 GLN A CA 1
ATOM 716 C C . GLN A 1 92 ? 3.543 -12.641 -14.297 1 96.94 92 GLN A C 1
ATOM 718 O O . GLN A 1 92 ? 3.469 -11.898 -13.32 1 96.94 92 GLN A O 1
ATOM 723 N N . ILE A 1 93 ? 4.688 -13.18 -14.781 1 98.06 93 ILE A N 1
ATOM 724 C CA . ILE A 1 93 ? 5.973 -12.844 -14.188 1 98.06 93 ILE A CA 1
ATOM 725 C C . ILE A 1 93 ? 6.629 -11.711 -14.977 1 98.06 93 ILE A C 1
ATOM 727 O O . ILE A 1 93 ? 6.93 -11.867 -16.156 1 98.06 93 ILE A O 1
ATOM 731 N N . VAL A 1 94 ? 6.836 -10.625 -14.367 1 97.19 94 VAL A N 1
ATOM 732 C CA . VAL A 1 94 ? 7.391 -9.438 -15.008 1 97.19 94 VAL A CA 1
ATOM 733 C C . VAL A 1 94 ? 8.914 -9.453 -14.898 1 97.19 94 VAL A C 1
ATOM 735 O O . VAL A 1 94 ? 9.617 -9.016 -15.812 1 97.19 94 VAL A O 1
ATOM 738 N N . GLN A 1 95 ? 9.406 -9.836 -13.797 1 97.75 95 GLN A N 1
ATOM 739 C CA . GLN A 1 95 ? 10.836 -9.953 -13.516 1 97.75 95 GLN A CA 1
ATOM 740 C C . GLN A 1 95 ? 11.133 -11.227 -12.727 1 97.75 95 GLN A C 1
ATOM 742 O O . GLN A 1 95 ? 10.531 -11.469 -11.68 1 97.75 95 GLN A O 1
ATOM 747 N N . GLU A 1 96 ? 12.016 -12 -13.32 1 98.25 96 GLU A N 1
ATOM 748 C CA . GLU A 1 96 ? 12.445 -13.211 -12.633 1 98.25 96 GLU A CA 1
ATOM 749 C C . GLU A 1 96 ? 13.234 -12.883 -11.367 1 98.25 96 GLU A C 1
ATOM 751 O O . GLU A 1 96 ? 13.719 -11.758 -11.203 1 98.25 96 GLU A O 1
ATOM 756 N N . PRO A 1 97 ? 13.328 -13.891 -10.453 1 98.12 97 PRO A N 1
ATOM 757 C CA . PRO A 1 97 ? 14.07 -13.641 -9.219 1 98.12 97 PRO A CA 1
ATOM 758 C C . PRO A 1 97 ? 15.508 -13.195 -9.469 1 98.12 97 PRO A C 1
ATOM 760 O O . PRO A 1 97 ? 16.219 -13.805 -10.273 1 98.12 97 PRO A O 1
ATOM 763 N N . ILE A 1 98 ? 15.828 -12.172 -8.859 1 97.69 98 ILE A N 1
ATOM 764 C CA . ILE A 1 98 ? 17.203 -11.664 -8.922 1 97.69 98 ILE A CA 1
ATOM 765 C C . ILE A 1 98 ? 17.641 -11.227 -7.527 1 97.69 98 ILE A C 1
ATOM 767 O O . ILE A 1 98 ? 16.859 -10.656 -6.766 1 97.69 98 ILE A O 1
ATOM 771 N N . ASP A 1 99 ? 18.906 -11.414 -7.234 1 96.25 99 ASP A N 1
ATOM 772 C CA . ASP A 1 99 ? 19.469 -10.938 -5.977 1 96.25 99 ASP A CA 1
ATOM 773 C C . ASP A 1 99 ? 19.75 -9.438 -6.035 1 96.25 99 ASP A C 1
ATOM 775 O O . ASP A 1 99 ? 20.344 -8.953 -6.996 1 96.25 99 ASP A O 1
ATOM 779 N N . ARG A 1 100 ? 19.281 -8.758 -4.988 1 93.62 100 ARG A N 1
ATOM 780 C CA . ARG A 1 100 ? 19.5 -7.32 -4.918 1 93.62 100 ARG A CA 1
ATOM 781 C C . ARG A 1 100 ? 20.609 -6.992 -3.908 1 93.62 100 ARG A C 1
ATOM 783 O O . ARG A 1 100 ? 20.781 -7.711 -2.924 1 93.62 100 ARG A O 1
ATOM 790 N N . GLU A 1 101 ? 21.25 -5.879 -4.082 1 87.88 101 GLU A N 1
ATOM 791 C CA . GLU A 1 101 ? 22.375 -5.465 -3.266 1 87.88 101 GLU A CA 1
ATOM 792 C C . GLU A 1 101 ? 21.938 -5.121 -1.844 1 87.88 101 GLU A C 1
ATOM 794 O O . GLU A 1 101 ? 22.75 -5.16 -0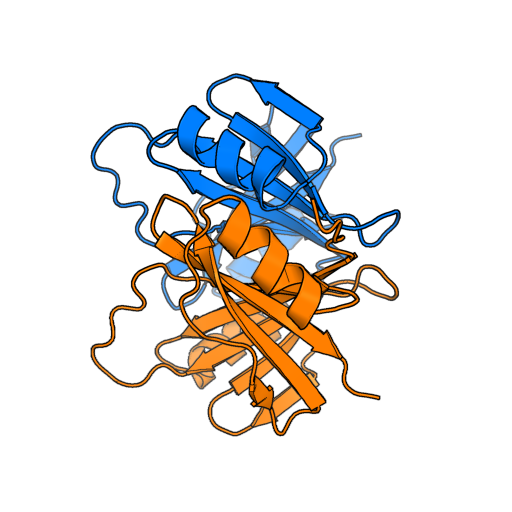.914 1 87.88 101 GLU A O 1
ATOM 799 N N . TRP A 1 102 ? 20.688 -4.828 -1.719 1 86.56 102 TRP A N 1
ATOM 800 C CA . TRP A 1 102 ? 20.219 -4.402 -0.407 1 86.56 102 TRP A CA 1
ATOM 801 C C . TRP A 1 102 ? 19.734 -5.594 0.414 1 86.56 102 TRP A C 1
ATOM 803 O O . TRP A 1 102 ? 19.078 -5.426 1.442 1 86.56 102 TRP A O 1
ATOM 813 N N . GLY A 1 103 ? 19.969 -6.852 -0.043 1 91.75 103 GLY A N 1
ATOM 814 C CA . GLY A 1 103 ? 19.875 -8.008 0.831 1 91.75 103 GLY A CA 1
ATOM 815 C C . GLY A 1 103 ? 18.594 -8.805 0.635 1 91.75 103 GLY A C 1
ATOM 816 O O . GLY A 1 103 ? 18.141 -9.492 1.549 1 91.75 103 GLY A O 1
ATOM 817 N N . VAL A 1 104 ? 17.953 -8.648 -0.511 1 95.12 104 VAL A N 1
ATOM 818 C CA . VAL A 1 104 ? 16.781 -9.477 -0.772 1 95.12 104 VAL A CA 1
ATOM 819 C C . VAL A 1 104 ? 16.906 -10.125 -2.15 1 95.12 104 VAL A C 1
ATOM 821 O O . VAL A 1 104 ? 17.594 -9.602 -3.029 1 95.12 104 VAL A O 1
ATOM 824 N N . LYS A 1 105 ? 16.297 -11.25 -2.309 1 98.06 105 LYS A N 1
ATOM 825 C CA . LYS A 1 105 ? 15.914 -11.781 -3.615 1 98.06 105 LYS A CA 1
ATOM 826 C C . LYS A 1 105 ? 14.539 -11.266 -4.039 1 98.06 105 LYS A C 1
ATOM 828 O O . LYS A 1 105 ? 13.594 -11.289 -3.252 1 98.06 105 LYS A O 1
ATOM 833 N N . GLU A 1 106 ? 14.477 -10.758 -5.242 1 98.06 106 GLU A N 1
ATOM 834 C CA . GLU A 1 106 ? 13.266 -10.031 -5.629 1 98.06 106 GLU A CA 1
ATOM 835 C C . GLU A 1 106 ? 12.742 -10.516 -6.977 1 98.06 106 GLU A C 1
ATOM 837 O O . GLU A 1 106 ? 13.523 -10.758 -7.902 1 98.06 106 GLU A O 1
ATOM 842 N N . ALA A 1 107 ? 11.508 -10.664 -7.082 1 98.19 107 ALA A N 1
ATOM 843 C CA . ALA A 1 107 ? 10.781 -10.859 -8.336 1 98.19 107 ALA A CA 1
ATOM 844 C C . ALA A 1 107 ? 9.609 -9.891 -8.445 1 98.19 107 ALA A C 1
ATOM 846 O O . ALA A 1 107 ? 9.188 -9.297 -7.449 1 98.19 107 ALA A O 1
ATOM 847 N N . VAL A 1 108 ? 9.188 -9.648 -9.68 1 97.69 108 VAL A N 1
ATOM 848 C CA . VAL A 1 108 ? 8.031 -8.781 -9.898 1 97.69 108 VAL A CA 1
ATOM 849 C C . VAL A 1 108 ? 6.961 -9.547 -10.688 1 97.69 108 VAL A C 1
ATOM 851 O O . VAL A 1 108 ? 7.266 -10.203 -11.688 1 97.69 108 VAL A O 1
ATOM 854 N N . ILE A 1 109 ? 5.785 -9.5 -10.164 1 97.31 109 ILE A N 1
ATOM 855 C CA . ILE A 1 109 ? 4.645 -10.062 -10.883 1 97.31 109 ILE A CA 1
ATOM 856 C C . ILE A 1 109 ? 3.625 -8.961 -11.172 1 97.31 109 ILE A C 1
ATOM 858 O O . ILE A 1 109 ? 3.752 -7.84 -10.664 1 97.31 109 ILE A O 1
ATOM 862 N N . ALA A 1 110 ? 2.662 -9.25 -12.039 1 95.44 110 ALA A N 1
ATOM 863 C CA . ALA A 1 110 ? 1.581 -8.312 -12.328 1 95.44 110 ALA A CA 1
ATOM 864 C C . ALA A 1 110 ? 0.22 -8.938 -12.031 1 95.44 110 ALA A C 1
ATOM 866 O O . ALA A 1 110 ? -0.011 -10.109 -12.328 1 95.44 110 ALA A O 1
ATOM 867 N N . ASP A 1 111 ? -0.634 -8.133 -11.375 1 95.75 111 ASP A N 1
ATOM 868 C CA . ASP A 1 111 ? -1.999 -8.625 -11.203 1 95.75 111 ASP A CA 1
ATOM 869 C C . ASP A 1 111 ? -2.811 -8.453 -12.484 1 95.75 111 ASP A C 1
ATOM 871 O O . ASP A 1 111 ? -2.301 -7.93 -13.477 1 95.75 111 ASP A O 1
ATOM 875 N N . PRO A 1 112 ? -4.062 -8.828 -12.578 1 94.75 112 PRO A N 1
ATOM 876 C CA . PRO A 1 112 ? -4.844 -8.82 -13.812 1 94.75 112 PRO A CA 1
ATOM 877 C C . PRO A 1 112 ? -5.004 -7.422 -14.406 1 94.75 112 PRO A C 1
ATOM 879 O O . PRO A 1 112 ? -5.23 -7.281 -15.617 1 94.75 112 PRO A O 1
ATOM 882 N N . ASP A 1 113 ? -4.945 -6.41 -13.594 1 91.94 113 ASP A N 1
ATOM 883 C CA . ASP A 1 113 ? -5.105 -5.043 -14.086 1 91.94 113 ASP A CA 1
ATOM 884 C C . ASP A 1 113 ? -3.748 -4.379 -14.312 1 91.94 113 ASP A C 1
ATOM 886 O O . ASP A 1 113 ? -3.68 -3.188 -14.625 1 91.94 113 ASP A O 1
ATOM 890 N N . GLY A 1 114 ? -2.709 -5.09 -14.078 1 91.75 114 GLY A N 1
ATOM 891 C CA . GLY A 1 114 ? -1.384 -4.598 -14.414 1 91.75 114 GLY A CA 1
ATOM 892 C C . GLY A 1 114 ? -0.662 -3.977 -13.234 1 91.75 114 GLY A C 1
ATOM 893 O O . GLY A 1 114 ? 0.441 -3.447 -13.383 1 91.75 114 GLY A O 1
ATOM 894 N N . TYR A 1 115 ? -1.233 -3.967 -12.078 1 92.75 115 TYR A N 1
ATOM 895 C CA . TYR A 1 115 ? -0.49 -3.527 -10.906 1 92.75 115 TYR A CA 1
ATOM 896 C C . TYR A 1 115 ? 0.726 -4.418 -10.664 1 92.75 115 TYR A C 1
ATOM 898 O O . TYR A 1 115 ? 0.612 -5.645 -10.656 1 92.75 115 TYR A O 1
ATOM 906 N N . LYS A 1 116 ? 1.837 -3.738 -10.477 1 94.12 116 LYS A N 1
ATOM 907 C CA . LYS A 1 116 ? 3.031 -4.508 -10.141 1 94.12 116 LYS A CA 1
ATOM 908 C C . LYS A 1 116 ? 3.061 -4.859 -8.656 1 94.12 116 LYS A C 1
ATOM 910 O O . LYS A 1 116 ? 2.703 -4.039 -7.812 1 94.12 116 LYS A O 1
ATOM 915 N N . ILE A 1 117 ? 3.402 -6.086 -8.453 1 96.81 117 ILE A N 1
ATOM 916 C CA . ILE A 1 117 ? 3.582 -6.594 -7.102 1 96.81 117 ILE A CA 1
ATOM 917 C C . ILE A 1 117 ? 4.988 -7.164 -6.945 1 96.81 117 ILE A C 1
ATOM 919 O O . ILE A 1 117 ? 5.375 -8.094 -7.664 1 96.81 117 ILE A O 1
ATOM 923 N N . TRP A 1 118 ? 5.695 -6.559 -6.055 1 97.75 118 TRP A N 1
ATOM 924 C CA . TRP A 1 118 ? 7.031 -7.059 -5.754 1 97.75 118 TRP A CA 1
ATOM 925 C C . TRP A 1 118 ? 6.977 -8.164 -4.711 1 97.75 118 TRP A C 1
ATOM 927 O O . TRP A 1 118 ? 6.273 -8.047 -3.707 1 97.75 118 TRP A O 1
ATOM 937 N N . MET A 1 119 ? 7.633 -9.273 -5.055 1 98.25 119 MET A N 1
ATOM 938 C CA . MET A 1 119 ? 7.816 -10.391 -4.129 1 98.25 119 MET A CA 1
ATOM 939 C C . MET A 1 119 ? 9.273 -10.5 -3.695 1 98.25 119 MET A C 1
ATOM 941 O O . MET A 1 119 ? 10.172 -10.562 -4.539 1 98.25 119 MET A O 1
ATOM 945 N N . VAL A 1 120 ? 9.43 -10.531 -2.32 1 98.12 120 VAL A N 1
ATOM 946 C CA . VAL A 1 120 ? 10.828 -10.539 -1.882 1 98.12 120 VAL A CA 1
ATOM 947 C C . VAL A 1 120 ? 11.031 -11.641 -0.843 1 98.12 120 VAL A C 1
ATOM 949 O O . VAL A 1 120 ? 10.117 -11.984 -0.098 1 98.12 120 VAL A O 1
ATOM 952 N N . GLU A 1 121 ? 12.188 -12.141 -0.854 1 97.88 121 GLU A N 1
ATOM 953 C CA . GLU A 1 121 ? 12.734 -13.055 0.149 1 97.88 121 GLU A CA 1
ATOM 954 C C . GLU A 1 121 ? 14.016 -12.484 0.767 1 97.88 121 GLU A C 1
ATOM 956 O O . GLU A 1 121 ? 15.008 -12.266 0.067 1 97.88 121 GLU A O 1
ATOM 961 N N . PRO A 1 122 ? 13.953 -12.156 2.123 1 95.12 122 PRO A N 1
ATOM 962 C CA . PRO A 1 122 ? 15.195 -11.695 2.748 1 95.12 122 PRO A CA 1
ATOM 963 C C . PRO A 1 122 ? 16.344 -12.695 2.602 1 95.12 122 PRO A C 1
ATOM 965 O O . PRO A 1 122 ? 16.125 -13.898 2.74 1 95.12 122 PRO A O 1
ATOM 968 N N . LEU A 1 123 ? 17.469 -12.086 2.203 1 90.5 123 LEU A N 1
ATOM 969 C CA . LEU A 1 123 ? 18.672 -12.914 2.084 1 90.5 123 LEU A CA 1
ATOM 970 C C . LEU A 1 123 ? 19.406 -12.992 3.412 1 90.5 123 LEU A C 1
ATOM 972 O O . LEU A 1 123 ? 19.406 -12.031 4.184 1 90.5 123 LEU A O 1
ATOM 976 N N . ALA A 1 124 ? 19.734 -14.32 3.891 1 72.44 124 ALA A N 1
ATOM 977 C CA . ALA A 1 124 ? 20.5 -14.516 5.113 1 72.44 124 ALA A CA 1
ATOM 978 C C . ALA A 1 124 ? 21.828 -13.75 5.059 1 72.44 124 ALA A C 1
ATOM 980 O O . ALA A 1 124 ? 22.375 -13.539 3.977 1 72.44 124 ALA A O 1
ATOM 981 N N . MET B 1 1 ? 1.935 22.5 18.016 1 54.47 1 MET B N 1
ATOM 982 C CA . MET B 1 1 ? 1.265 21.891 16.859 1 54.47 1 MET B CA 1
ATOM 983 C C . MET B 1 1 ? 0.625 20.562 17.25 1 54.47 1 MET B C 1
ATOM 985 O O . MET B 1 1 ? 1.08 19.891 18.172 1 54.47 1 MET B O 1
ATOM 989 N N . ALA B 1 2 ? -0.709 20.453 16.922 1 62.81 2 ALA B N 1
ATOM 990 C CA . ALA B 1 2 ? -1.408 19.281 17.422 1 62.81 2 ALA B CA 1
ATOM 991 C C . ALA B 1 2 ? -0.726 18 16.953 1 62.81 2 ALA B C 1
ATOM 993 O O . ALA B 1 2 ? -0.403 17.859 15.773 1 62.81 2 ALA B O 1
ATOM 994 N N . GLU B 1 3 ? -0.212 17.234 17.859 1 82.75 3 GLU B N 1
ATOM 995 C CA . GLU B 1 3 ? 0.568 16.031 17.625 1 82.75 3 GLU B CA 1
ATOM 996 C C . GLU B 1 3 ? -0.339 14.828 17.375 1 82.75 3 GLU B C 1
ATOM 998 O O . GLU B 1 3 ? -1.388 14.695 18.016 1 82.75 3 GLU B O 1
ATOM 1003 N N . PHE B 1 4 ? -0.237 14.312 16.25 1 91.81 4 PHE B N 1
ATOM 1004 C CA . PHE B 1 4 ? -0.909 13.047 16 1 91.81 4 PHE B CA 1
ATOM 1005 C C . PHE B 1 4 ? 0.095 11.969 15.609 1 91.81 4 PHE B C 1
ATOM 1007 O O . PHE B 1 4 ? 1.251 12.273 15.305 1 91.81 4 PHE B O 1
ATOM 1014 N N . GLN B 1 5 ? -0.43 10.773 15.758 1 90.56 5 GLN B N 1
ATOM 1015 C CA . GLN B 1 5 ? 0.42 9.656 15.344 1 90.56 5 GLN B CA 1
ATOM 1016 C C . GLN B 1 5 ? -0.329 8.711 14.406 1 90.56 5 GLN B C 1
ATOM 1018 O O . GLN B 1 5 ? -1.501 8.406 14.633 1 90.56 5 GLN B O 1
ATOM 1023 N N . ILE B 1 6 ? 0.363 8.359 13.391 1 96 6 ILE B N 1
ATOM 1024 C CA . ILE B 1 6 ? -0.128 7.266 12.555 1 96 6 ILE B CA 1
ATOM 1025 C C . ILE B 1 6 ? 0.224 5.93 13.203 1 96 6 ILE B C 1
ATOM 1027 O O . ILE B 1 6 ? 1.398 5.641 13.453 1 96 6 ILE B O 1
ATOM 1031 N N . LYS B 1 7 ? -0.759 5.133 13.43 1 94.69 7 LYS B N 1
ATOM 1032 C CA . LYS B 1 7 ? -0.562 3.906 14.203 1 94.69 7 LYS B CA 1
ATOM 1033 C C . LYS B 1 7 ? -0.025 2.785 13.312 1 94.69 7 LYS B C 1
ATOM 1035 O O . LYS B 1 7 ? 0.893 2.062 13.711 1 94.69 7 LYS B O 1
ATOM 1040 N N . LYS B 1 8 ? -0.633 2.584 12.242 1 96.19 8 LYS B N 1
ATOM 1041 C CA . LYS B 1 8 ? -0.249 1.493 11.352 1 96.19 8 LYS B CA 1
ATOM 1042 C C . LYS B 1 8 ? -0.907 1.645 9.984 1 96.19 8 LYS B C 1
ATOM 1044 O O . LYS B 1 8 ? -1.83 2.445 9.82 1 96.19 8 LYS B O 1
ATOM 1049 N N . LEU B 1 9 ? -0.318 0.975 8.992 1 97.56 9 LEU B N 1
ATOM 1050 C CA . LEU B 1 9 ? -1.021 0.74 7.73 1 97.56 9 LEU B CA 1
ATOM 1051 C C . LEU B 1 9 ? -2.113 -0.309 7.91 1 97.56 9 LEU B C 1
ATOM 1053 O O . LEU B 1 9 ? -1.838 -1.433 8.336 1 97.56 9 LEU B O 1
ATOM 1057 N N . ASN B 1 10 ? -3.316 0.069 7.602 1 96.75 10 ASN B N 1
ATOM 1058 C CA . ASN B 1 10 ? -4.457 -0.803 7.859 1 96.75 10 ASN B CA 1
ATOM 1059 C C . ASN B 1 10 ? -4.906 -1.527 6.594 1 96.75 10 ASN B C 1
ATOM 1061 O O . ASN B 1 10 ? -5.176 -2.729 6.625 1 96.75 10 ASN B O 1
ATOM 1065 N N . THR B 1 11 ? -5.004 -0.798 5.562 1 96.94 11 THR B N 1
ATOM 1066 C CA . THR B 1 11 ? -5.602 -1.342 4.352 1 96.94 11 THR B CA 1
ATOM 1067 C C . THR B 1 11 ? -4.914 -0.78 3.109 1 96.94 11 THR B C 1
ATOM 1069 O O . THR B 1 11 ? -4.508 0.383 3.092 1 96.94 11 THR B O 1
ATOM 1072 N N . ILE B 1 12 ? -4.699 -1.624 2.146 1 96.75 12 ILE B N 1
ATOM 1073 C CA . ILE B 1 12 ? -4.434 -1.183 0.781 1 96.75 12 ILE B CA 1
ATOM 1074 C C . ILE B 1 12 ? -5.66 -1.436 -0.091 1 96.75 12 ILE B C 1
ATOM 1076 O O . ILE B 1 12 ? -6.25 -2.518 -0.047 1 96.75 12 ILE B O 1
ATOM 1080 N N . VAL B 1 13 ? -6.031 -0.365 -0.8 1 95 13 VAL B N 1
ATOM 1081 C CA . VAL B 1 13 ? -7.172 -0.474 -1.7 1 95 13 VAL B CA 1
ATOM 1082 C C . VAL B 1 13 ? -6.688 -0.592 -3.143 1 95 13 VAL B C 1
ATOM 1084 O O . VAL B 1 13 ? -5.926 0.254 -3.619 1 95 13 VAL B O 1
ATOM 1087 N N . VAL B 1 14 ? -7.141 -1.627 -3.793 1 94.56 14 VAL B N 1
ATOM 1088 C CA . VAL B 1 14 ? -6.754 -1.904 -5.172 1 94.56 14 VAL B CA 1
ATOM 1089 C C . VAL B 1 14 ? -7.969 -1.768 -6.086 1 94.56 14 VAL B C 1
ATOM 1091 O O . VAL B 1 14 ? -8.836 -2.645 -6.109 1 94.56 14 VAL B O 1
ATOM 1094 N N . PRO B 1 15 ? -7.992 -0.62 -6.797 1 93.44 15 PRO B N 1
ATOM 1095 C CA . PRO B 1 15 ? -9.062 -0.514 -7.789 1 93.44 15 PRO B CA 1
ATOM 1096 C C . PRO B 1 15 ? -8.922 -1.536 -8.914 1 93.44 15 PRO B C 1
ATOM 1098 O O . PRO B 1 15 ? -7.832 -1.711 -9.469 1 93.44 15 PRO B O 1
ATOM 1101 N N . VAL B 1 16 ? -10.039 -2.17 -9.234 1 93.69 16 VAL B N 1
ATOM 1102 C CA . VAL B 1 16 ? -9.961 -3.219 -10.25 1 93.69 16 VAL B CA 1
ATOM 1103 C C . VAL B 1 16 ? -11.086 -3.031 -11.266 1 93.69 16 VAL B C 1
ATOM 1105 O O . VAL B 1 16 ? -12.148 -2.496 -10.945 1 93.69 16 VAL B O 1
ATOM 1108 N N . LYS B 1 17 ? -10.844 -3.469 -12.5 1 91.62 17 LYS B N 1
ATOM 1109 C CA . LYS B 1 17 ? -11.805 -3.316 -13.594 1 91.62 17 LYS B CA 1
ATOM 1110 C C . LYS B 1 17 ? -12.773 -4.488 -13.641 1 91.62 17 LYS B C 1
ATOM 1112 O O . LYS B 1 17 ? -13.891 -4.359 -14.156 1 91.62 17 LYS B O 1
ATOM 1117 N N . ASP B 1 18 ? -12.383 -5.625 -13.211 1 94.56 18 ASP B N 1
ATOM 1118 C CA . ASP B 1 18 ? -13.141 -6.871 -13.172 1 94.56 18 ASP B CA 1
ATOM 1119 C C . ASP B 1 18 ? -12.906 -7.617 -11.859 1 94.56 18 ASP B C 1
ATOM 1121 O O . ASP B 1 18 ? -11.852 -8.227 -11.664 1 94.56 18 ASP B O 1
ATOM 1125 N N . LEU B 1 19 ? -13.906 -7.562 -11.023 1 96.31 19 LEU B N 1
ATOM 1126 C CA . LEU B 1 19 ? -13.75 -8.07 -9.664 1 96.31 19 LEU B CA 1
ATOM 1127 C C . LEU B 1 19 ? -13.484 -9.57 -9.68 1 96.31 19 LEU B C 1
ATOM 1129 O O . LEU B 1 19 ? -12.602 -10.055 -8.961 1 96.31 19 LEU B O 1
ATOM 1133 N N . GLU B 1 20 ? -14.242 -10.305 -10.445 1 96.75 20 GLU B N 1
ATOM 1134 C CA . GLU B 1 20 ? -14.102 -11.758 -10.484 1 96.75 20 GLU B CA 1
ATOM 1135 C C . GLU B 1 20 ? -12.711 -12.164 -10.961 1 96.75 20 GLU B C 1
ATOM 11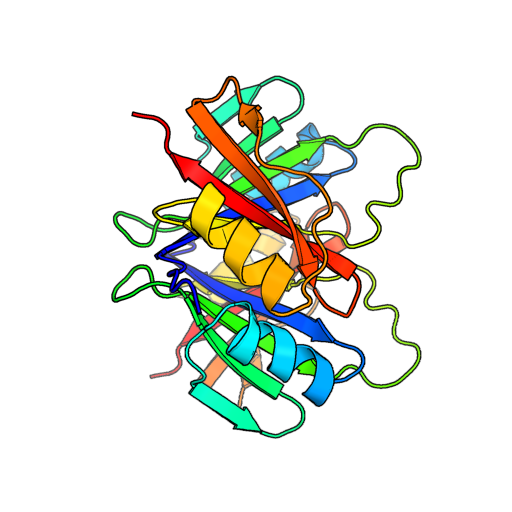37 O O . GLU B 1 20 ? -12.094 -13.062 -10.391 1 96.75 20 GLU B O 1
ATOM 1142 N N . ARG B 1 21 ? -12.289 -11.539 -11.969 1 96.69 21 ARG B N 1
ATOM 1143 C CA . ARG B 1 21 ? -10.953 -11.812 -12.492 1 96.69 21 ARG B CA 1
ATOM 1144 C C . ARG B 1 21 ? -9.883 -11.531 -11.445 1 96.69 21 ARG B C 1
ATOM 1146 O O . ARG B 1 21 ? -8.953 -12.328 -11.266 1 96.69 21 ARG B O 1
ATOM 1153 N N . SER B 1 22 ? -10.016 -10.43 -10.82 1 97.12 22 SER B N 1
ATOM 1154 C CA . SER B 1 22 ? -9.039 -10.062 -9.789 1 97.12 22 SER B CA 1
ATOM 1155 C C . SER B 1 22 ? -9.133 -11 -8.594 1 97.12 22 SER B C 1
ATOM 1157 O O . SER B 1 22 ? -8.109 -11.367 -8.008 1 97.12 22 SER B O 1
ATOM 1159 N N . MET B 1 23 ? -10.305 -11.352 -8.227 1 97.69 23 MET B N 1
ATOM 1160 C CA . MET B 1 23 ? -10.469 -12.289 -7.117 1 97.69 23 MET B CA 1
ATOM 1161 C C . MET B 1 23 ? -9.766 -13.609 -7.414 1 97.69 23 MET B C 1
ATOM 1163 O O . MET B 1 23 ? -9.125 -14.188 -6.535 1 97.69 23 MET B O 1
ATOM 1167 N N . THR B 1 24 ? -9.891 -14.094 -8.625 1 97.25 24 THR B N 1
ATOM 1168 C CA . THR B 1 24 ? -9.219 -15.328 -9.023 1 97.25 24 THR B CA 1
ATOM 1169 C C . THR B 1 24 ? -7.707 -15.203 -8.836 1 97.25 24 THR B C 1
ATOM 1171 O O . THR B 1 24 ? -7.066 -16.125 -8.32 1 97.25 24 THR B O 1
ATOM 1174 N N . PHE B 1 25 ? -7.211 -14.102 -9.148 1 97.81 25 PHE B N 1
ATOM 1175 C CA . PHE B 1 25 ? -5.777 -13.883 -9.016 1 97.81 25 PHE B CA 1
ATOM 1176 C C . PHE B 1 25 ? -5.367 -13.828 -7.551 1 97.81 25 PHE B C 1
ATOM 1178 O O . PHE B 1 25 ? -4.469 -14.562 -7.125 1 97.81 25 PHE B O 1
ATOM 1185 N N . TYR B 1 26 ? -5.969 -13 -6.777 1 97.88 26 TYR B N 1
ATOM 1186 C CA . TYR B 1 26 ? -5.547 -12.75 -5.406 1 97.88 26 TYR B CA 1
ATOM 1187 C C . TYR B 1 26 ? -5.863 -13.945 -4.512 1 97.88 26 TYR B C 1
ATOM 1189 O O . TYR B 1 26 ? -5.145 -14.211 -3.545 1 97.88 26 TYR B O 1
ATOM 1197 N N . LYS B 1 27 ? -6.891 -14.656 -4.812 1 95.56 27 LYS B N 1
ATOM 1198 C CA . LYS B 1 27 ? -7.281 -15.812 -4.008 1 95.56 27 LYS B CA 1
ATOM 1199 C C . LYS B 1 27 ? -6.594 -17.078 -4.496 1 95.56 27 LYS B C 1
ATOM 1201 O O . LYS B 1 27 ? -5.938 -17.781 -3.717 1 95.56 27 LYS B O 1
ATOM 1206 N N . ASP B 1 28 ? -6.664 -17.344 -5.77 1 94 28 ASP B N 1
ATOM 1207 C CA . ASP B 1 28 ? -6.262 -18.641 -6.277 1 94 28 ASP B CA 1
ATOM 1208 C C . ASP B 1 28 ? -4.793 -18.641 -6.695 1 94 28 ASP B C 1
ATOM 1210 O O . ASP B 1 28 ? -4.117 -19.672 -6.602 1 94 28 ASP B O 1
ATOM 1214 N N . VAL B 1 29 ? -4.316 -17.562 -7.18 1 95.56 29 VAL B N 1
ATOM 1215 C CA . VAL B 1 29 ? -2.924 -17.5 -7.617 1 95.56 29 VAL B CA 1
ATOM 1216 C C . VAL B 1 29 ? -2.029 -17.109 -6.445 1 95.56 29 VAL B C 1
ATOM 1218 O O . VAL B 1 29 ? -1.005 -17.75 -6.195 1 95.56 29 VAL B O 1
ATOM 1221 N N . LEU B 1 30 ? -2.471 -16.109 -5.684 1 96.5 30 LEU B N 1
ATOM 1222 C CA . LEU B 1 30 ? -1.638 -15.633 -4.582 1 96.5 30 LEU B CA 1
ATOM 1223 C C . LEU B 1 30 ? -1.984 -16.375 -3.291 1 96.5 30 LEU B C 1
ATOM 1225 O O . LEU B 1 30 ? -1.262 -16.266 -2.297 1 96.5 30 LEU B O 1
ATOM 1229 N N . HIS B 1 31 ? -3.078 -16.984 -3.23 1 94.5 31 HIS B N 1
ATOM 1230 C CA . HIS B 1 31 ? -3.516 -17.781 -2.094 1 94.5 31 HIS B CA 1
ATOM 1231 C C . HIS B 1 31 ? -3.771 -16.906 -0.87 1 94.5 31 HIS B C 1
ATOM 1233 O O . HIS B 1 31 ? -3.484 -17.312 0.259 1 94.5 31 HIS B O 1
ATOM 1239 N N . LEU B 1 32 ? -4.246 -15.727 -1.097 1 95.69 32 LEU B N 1
ATOM 1240 C CA . LEU B 1 32 ? -4.621 -14.891 0.043 1 95.69 32 LEU B CA 1
ATOM 1241 C C . LEU B 1 32 ? -5.938 -15.367 0.651 1 95.69 32 LEU B C 1
ATOM 1243 O O . LEU B 1 32 ? -6.828 -15.828 -0.067 1 95.69 32 LEU B O 1
ATOM 1247 N N . SER B 1 33 ? -5.965 -15.195 1.956 1 94.62 33 SER B N 1
ATOM 1248 C CA . SER B 1 33 ? -7.191 -15.555 2.662 1 94.62 33 SER B CA 1
ATOM 1249 C C . SER B 1 33 ? -8.281 -14.516 2.432 1 94.62 33 SER B C 1
ATOM 1251 O O . SER B 1 33 ? -8.117 -13.344 2.771 1 94.62 33 SER B O 1
ATOM 1253 N N . GLN B 1 34 ? -9.438 -14.977 1.953 1 95.75 34 GLN B N 1
ATOM 1254 C CA . GLN B 1 34 ? -10.547 -14.062 1.688 1 95.75 34 GLN B CA 1
ATOM 1255 C C . GLN B 1 34 ? -11.375 -13.828 2.947 1 95.75 34 GLN B C 1
ATOM 1257 O O . GLN B 1 34 ? -11.742 -14.781 3.643 1 95.75 34 GLN B O 1
ATOM 1262 N N . ASP B 1 35 ? -11.68 -12.594 3.227 1 96 35 ASP B N 1
ATOM 1263 C CA . ASP B 1 35 ? -12.469 -12.234 4.395 1 96 35 ASP B CA 1
ATOM 1264 C C . ASP B 1 35 ? -13.945 -12.07 4.031 1 96 35 ASP B C 1
ATOM 1266 O O . ASP B 1 35 ? -14.82 -12.648 4.684 1 96 35 ASP B O 1
ATOM 1270 N N . PHE B 1 36 ? -14.195 -11.234 3.033 1 94.75 36 PHE B N 1
ATOM 1271 C CA . PHE B 1 36 ? -15.57 -11.047 2.59 1 94.75 36 PHE B CA 1
ATOM 1272 C C . PHE B 1 36 ? -15.617 -10.578 1.139 1 94.75 36 PHE B C 1
ATOM 1274 O O . PHE B 1 36 ? -14.602 -10.133 0.594 1 94.75 36 PHE B O 1
ATOM 1281 N N . VAL B 1 37 ? -16.75 -10.773 0.478 1 95.94 37 VAL B N 1
ATOM 1282 C CA . VAL B 1 37 ? -17.094 -10.227 -0.833 1 95.94 37 VAL B CA 1
ATOM 1283 C C . VAL B 1 37 ? -18.484 -9.594 -0.786 1 95.94 37 VAL B C 1
ATOM 1285 O O . VAL B 1 37 ? -19.484 -10.281 -0.543 1 95.94 37 VAL B O 1
ATOM 1288 N N . GLU B 1 38 ? -18.5 -8.273 -0.984 1 93.12 38 GLU B N 1
ATOM 1289 C CA . GLU B 1 38 ? -19.781 -7.57 -0.96 1 93.12 38 GLU B CA 1
ATOM 1290 C C . GLU B 1 38 ? -19.688 -6.215 -1.655 1 93.12 38 GLU B C 1
ATOM 1292 O O . GLU B 1 38 ? -18.609 -5.598 -1.675 1 93.12 38 GLU B O 1
ATOM 1297 N N . ASN B 1 39 ? -20.781 -5.816 -2.285 1 92.12 39 ASN B N 1
ATOM 1298 C CA . ASN B 1 39 ? -20.938 -4.461 -2.799 1 92.12 39 ASN B CA 1
ATOM 1299 C C . ASN B 1 39 ? -19.781 -4.066 -3.709 1 92.12 39 ASN B C 1
ATOM 1301 O O . ASN B 1 39 ? -19.219 -2.98 -3.568 1 92.12 39 ASN B O 1
ATOM 1305 N N . GLY B 1 40 ? -19.359 -5.031 -4.559 1 93.38 40 GLY B N 1
ATOM 1306 C CA . GLY B 1 40 ? -18.312 -4.727 -5.52 1 93.38 40 GLY B CA 1
ATOM 1307 C C . GLY B 1 40 ? -16.938 -4.672 -4.895 1 93.38 40 GLY B C 1
ATOM 1308 O O . GLY B 1 40 ? -16.016 -4.074 -5.461 1 93.38 40 GLY B O 1
ATOM 1309 N N . MET B 1 41 ? -16.844 -5.273 -3.697 1 95.38 41 MET B N 1
ATOM 1310 C CA . MET B 1 41 ? -15.562 -5.293 -2.992 1 95.38 41 MET B CA 1
ATOM 1311 C C . MET B 1 41 ? -15.211 -6.707 -2.543 1 95.38 41 MET B C 1
ATOM 1313 O O . MET B 1 41 ? -16.094 -7.508 -2.246 1 95.38 41 MET B O 1
ATOM 1317 N N . ALA B 1 42 ? -13.992 -7 -2.582 1 97.69 42 ALA B N 1
ATOM 1318 C CA . ALA B 1 42 ? -13.453 -8.227 -2.012 1 97.69 42 ALA B CA 1
ATOM 1319 C C . ALA B 1 42 ? -12.266 -7.934 -1.095 1 97.69 42 ALA B C 1
ATOM 1321 O O . ALA B 1 42 ? -11.359 -7.188 -1.465 1 97.69 42 ALA B O 1
ATOM 1322 N N . SER B 1 43 ? -12.328 -8.508 0.083 1 97.62 43 SER B N 1
ATOM 1323 C CA . SER B 1 43 ? -11.305 -8.219 1.085 1 97.62 43 SER B CA 1
ATOM 1324 C C . SER B 1 43 ? -10.477 -9.461 1.4 1 97.62 43 SER B C 1
ATOM 1326 O O . SER B 1 43 ? -11.016 -10.562 1.504 1 97.62 43 SER B O 1
ATOM 1328 N N . TYR B 1 44 ? -9.141 -9.234 1.506 1 97.81 44 TYR B N 1
ATOM 1329 C CA . TYR B 1 44 ? -8.18 -10.281 1.841 1 97.81 44 TYR B CA 1
ATOM 1330 C C . TYR B 1 44 ? -7.27 -9.836 2.979 1 97.81 44 TYR B C 1
ATOM 1332 O O . TYR B 1 44 ? -7.047 -8.641 3.178 1 97.81 44 TYR B O 1
ATOM 1340 N N . SER B 1 45 ? -6.754 -10.828 3.654 1 96.31 45 SER B N 1
ATOM 1341 C CA . SER B 1 45 ? -5.812 -10.555 4.734 1 96.31 45 SER B CA 1
ATOM 1342 C C . SER B 1 45 ? -4.41 -11.047 4.383 1 96.31 45 SER B C 1
ATOM 1344 O O . SER B 1 45 ? -4.25 -12.148 3.852 1 96.31 45 SER B O 1
ATOM 1346 N N . VAL B 1 46 ? -3.463 -10.18 4.621 1 96.31 46 VAL B N 1
ATOM 1347 C CA . VAL B 1 46 ? -2.053 -10.531 4.496 1 96.31 46 VAL B CA 1
ATOM 1348 C C . VAL B 1 46 ? -1.356 -10.359 5.844 1 96.31 46 VAL B C 1
ATOM 1350 O O . VAL B 1 46 ? -1.499 -9.32 6.492 1 96.31 46 VAL B O 1
ATOM 1353 N N . GLY B 1 47 ? -0.578 -11.359 6.25 1 93.69 47 GLY B N 1
ATOM 1354 C CA . GLY B 1 47 ? 0.032 -11.336 7.566 1 93.69 47 GLY B CA 1
ATOM 1355 C C . GLY B 1 47 ? -0.902 -11.812 8.664 1 93.69 47 GLY B C 1
ATOM 1356 O O . GLY B 1 47 ? -2.031 -12.227 8.391 1 93.69 47 GLY B O 1
ATOM 1357 N N . TYR B 1 48 ? -0.336 -11.875 9.891 1 90.88 48 TYR B N 1
ATOM 1358 C CA . TYR B 1 48 ? -1.094 -12.352 11.047 1 90.88 48 TYR B CA 1
AT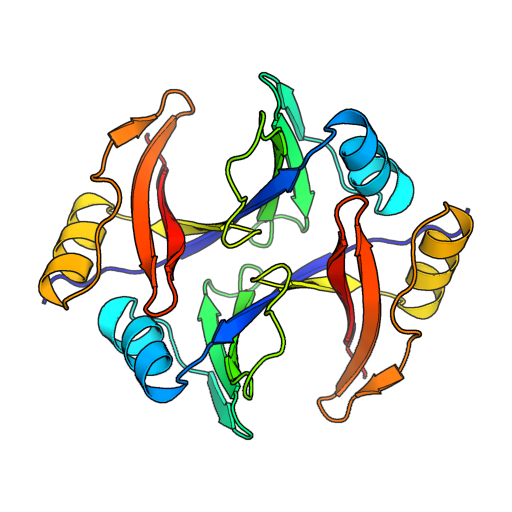OM 1359 C C . TYR B 1 48 ? -0.912 -11.414 12.242 1 90.88 48 TYR B C 1
ATOM 1361 O O . TYR B 1 48 ? 0.043 -10.633 12.281 1 90.88 48 TYR B O 1
ATOM 1369 N N . GLY B 1 49 ? -1.885 -11.477 13.141 1 91.25 49 GLY B N 1
ATOM 1370 C CA . GLY B 1 49 ? -1.779 -10.68 14.352 1 91.25 49 GLY B CA 1
ATOM 1371 C C . GLY B 1 49 ? -1.639 -9.188 14.07 1 91.25 49 GLY B C 1
ATOM 1372 O O . GLY B 1 49 ? -2.432 -8.617 13.328 1 91.25 49 GLY B O 1
ATOM 1373 N N . GLU B 1 50 ? -0.629 -8.547 14.695 1 89.94 50 GLU B N 1
ATOM 1374 C CA . GLU B 1 50 ? -0.426 -7.113 14.555 1 89.94 50 GLU B CA 1
ATOM 1375 C C . GLU B 1 50 ? 0.072 -6.758 13.156 1 89.94 50 GLU B C 1
ATOM 1377 O O . GLU B 1 50 ? -0.049 -5.613 12.719 1 89.94 50 GLU B O 1
ATOM 1382 N N . ALA B 1 51 ? 0.561 -7.734 12.477 1 91.75 51 ALA B N 1
ATOM 1383 C CA . ALA B 1 51 ? 1.136 -7.496 11.156 1 91.75 51 ALA B CA 1
ATOM 1384 C C . ALA B 1 51 ? 0.066 -7.574 10.07 1 91.75 51 ALA B C 1
ATOM 1386 O O . ALA B 1 51 ? 0.354 -7.359 8.891 1 91.75 51 ALA B O 1
ATOM 1387 N N . LYS B 1 52 ? -1.145 -7.867 10.477 1 95.62 52 LYS B N 1
ATOM 1388 C CA . LYS B 1 52 ? -2.213 -8.07 9.508 1 95.62 52 LYS B CA 1
ATOM 1389 C C . LYS B 1 52 ? -2.527 -6.781 8.758 1 95.62 52 LYS B C 1
ATOM 1391 O O . LYS B 1 52 ? -2.703 -5.727 9.375 1 95.62 52 LYS B O 1
ATOM 1396 N N . VAL B 1 53 ? -2.557 -6.82 7.449 1 97.38 53 VAL B N 1
ATOM 1397 C CA . VAL B 1 53 ? -2.975 -5.746 6.551 1 97.38 53 VAL B CA 1
ATOM 1398 C C . VAL B 1 53 ? -4.066 -6.254 5.613 1 97.38 53 VAL B C 1
ATOM 1400 O O . VAL B 1 53 ? -3.984 -7.375 5.105 1 97.38 53 VAL B O 1
ATOM 1403 N N . THR B 1 54 ? -5.062 -5.438 5.402 1 97.44 54 THR B N 1
ATOM 1404 C CA . THR B 1 54 ? -6.145 -5.797 4.492 1 97.44 54 THR B CA 1
ATOM 1405 C C . THR B 1 54 ? -5.812 -5.375 3.064 1 97.44 54 THR B C 1
ATOM 1407 O O . THR B 1 54 ? -5.355 -4.254 2.83 1 97.44 54 THR B O 1
ATOM 1410 N N . VAL B 1 55 ? -5.922 -6.266 2.125 1 98.06 55 VAL B N 1
ATOM 1411 C CA . VAL B 1 55 ? -5.973 -5.953 0.701 1 98.06 55 VAL B CA 1
ATOM 1412 C C . VAL B 1 55 ? -7.426 -5.898 0.233 1 98.06 55 VAL B C 1
ATOM 1414 O O . VAL B 1 55 ? -8.117 -6.922 0.222 1 98.06 55 VAL B O 1
ATOM 1417 N N . LEU B 1 56 ? -7.883 -4.711 -0.107 1 96.81 56 LEU B N 1
ATOM 1418 C CA . LEU B 1 56 ? -9.273 -4.508 -0.498 1 96.81 56 LEU B CA 1
ATOM 1419 C C . LEU B 1 56 ? -9.383 -4.246 -1.995 1 96.81 56 LEU B C 1
ATOM 1421 O O . LEU B 1 56 ? -8.961 -3.193 -2.479 1 96.81 56 LEU B O 1
ATOM 1425 N N . LEU B 1 57 ? -9.922 -5.219 -2.689 1 96.56 57 LEU B N 1
ATOM 1426 C CA . LEU B 1 57 ? -10.281 -5 -4.086 1 96.56 57 LEU B CA 1
ATOM 1427 C C . LEU B 1 57 ? -11.562 -4.184 -4.199 1 96.56 57 LEU B C 1
ATOM 1429 O O . LEU B 1 57 ? -12.547 -4.473 -3.514 1 96.56 57 LEU B O 1
ATOM 1433 N N . HIS B 1 58 ? -11.477 -3.164 -5.008 1 94.56 58 HIS B N 1
ATOM 1434 C CA . HIS B 1 58 ? -12.633 -2.295 -5.211 1 94.56 58 HIS B CA 1
ATOM 1435 C C . HIS B 1 58 ? -12.977 -2.164 -6.688 1 94.56 58 HIS B C 1
ATOM 1437 O O . HIS B 1 58 ? -12.203 -1.597 -7.465 1 94.56 58 HIS B O 1
ATOM 1443 N N . LEU B 1 59 ? -14.148 -2.68 -7.035 1 93 59 LEU B N 1
ATOM 1444 C CA . LEU B 1 59 ? -14.609 -2.586 -8.414 1 93 59 LEU B CA 1
ATOM 1445 C C . LEU B 1 59 ? -14.859 -1.135 -8.805 1 93 59 LEU B C 1
ATOM 1447 O O . LEU B 1 59 ? -15.555 -0.404 -8.086 1 93 59 LEU B O 1
ATOM 1451 N N . ILE B 1 60 ? -14.125 -0.797 -9.852 1 82.56 60 ILE B N 1
ATOM 1452 C CA . ILE B 1 60 ? -14.312 0.577 -10.305 1 82.56 60 ILE B CA 1
ATOM 1453 C C . ILE B 1 60 ? -15.258 0.601 -11.5 1 82.56 60 ILE B C 1
ATOM 1455 O O . ILE B 1 60 ? -15.25 -0.321 -12.32 1 82.56 60 ILE B O 1
ATOM 1459 N N . ASP B 1 61 ? -16.328 1.25 -11.422 1 66.56 61 ASP B N 1
ATOM 1460 C CA . ASP B 1 61 ? -17.125 1.454 -12.633 1 66.56 61 ASP B CA 1
ATOM 1461 C C . ASP B 1 61 ? -16.312 2.186 -13.703 1 66.56 61 ASP B C 1
ATOM 1463 O O . ASP B 1 61 ? -15.312 2.834 -13.398 1 66.56 61 ASP B O 1
ATOM 1467 N N . LYS B 1 62 ? -16.828 2.271 -15.125 1 51.53 62 LYS B N 1
ATOM 1468 C CA . LYS B 1 62 ? -16.203 2.912 -16.266 1 51.53 62 LYS B CA 1
ATOM 1469 C C . LYS B 1 62 ? -15.359 4.113 -15.836 1 51.53 62 LYS B C 1
ATOM 1471 O O . LYS B 1 62 ? -15.438 4.551 -14.688 1 51.53 62 LYS B O 1
ATOM 1476 N N . PRO B 1 63 ? -15.039 5.285 -16.562 1 44.12 63 PRO B N 1
ATOM 1477 C CA . PRO B 1 63 ? -13.82 6.004 -16.938 1 44.12 63 PRO B CA 1
ATOM 1478 C C . PRO B 1 63 ? -13.031 6.484 -15.711 1 44.12 63 PRO B C 1
ATOM 1480 O O . PRO B 1 63 ? -12.148 7.332 -15.844 1 44.12 63 PRO B O 1
ATOM 1483 N N . GLU B 1 64 ? -13.523 6.277 -14.57 1 45.25 64 GLU B N 1
ATOM 1484 C CA . GLU B 1 64 ? -12.734 7.148 -13.703 1 45.25 64 GLU B CA 1
ATOM 1485 C C . GLU B 1 64 ? -11.297 6.648 -13.586 1 45.25 64 GLU B C 1
ATOM 1487 O O . GLU B 1 64 ? -11.062 5.469 -13.32 1 45.25 64 GLU B O 1
ATOM 1492 N N . PRO B 1 65 ? -10.555 7.281 -14.32 1 45 65 PRO B N 1
ATOM 1493 C CA . PRO B 1 65 ? -9.117 7.004 -14.258 1 45 65 PRO B CA 1
ATOM 1494 C C . PRO B 1 65 ? -8.641 6.672 -12.844 1 45 65 PRO B C 1
ATOM 1496 O O . PRO B 1 65 ? -9.023 7.344 -11.891 1 45 65 PRO B O 1
ATOM 1499 N N . VAL B 1 66 ? -8.609 5.414 -12.641 1 53.97 66 VAL B N 1
ATOM 1500 C CA . VAL B 1 66 ? -7.98 5.195 -11.344 1 53.97 66 VAL B CA 1
ATOM 1501 C C . VAL B 1 66 ? -6.711 6.039 -11.234 1 53.97 66 VAL B C 1
ATOM 1503 O O . VAL B 1 66 ? -5.656 5.656 -11.742 1 5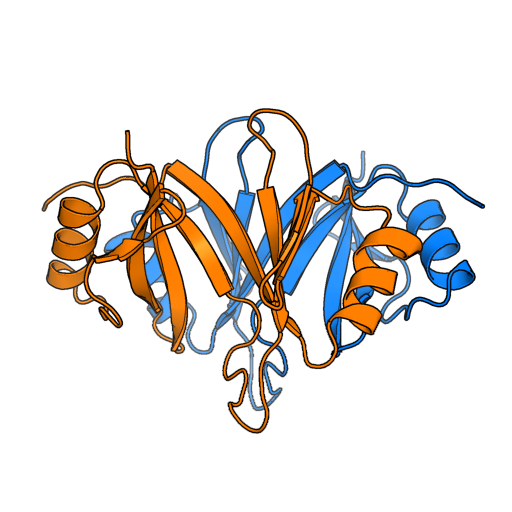3.97 66 VAL B O 1
ATOM 1506 N N . GLU B 1 67 ? -6.898 7.324 -11.219 1 57.91 67 GLU B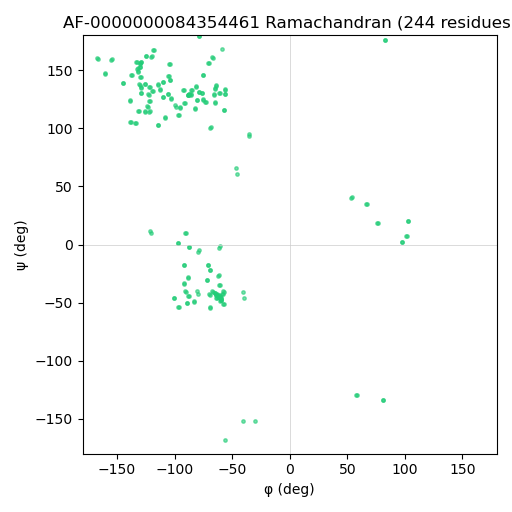 N 1
ATOM 1507 C CA . GLU B 1 67 ? -5.789 8.234 -11.492 1 57.91 67 GLU B CA 1
ATOM 1508 C C . GLU B 1 67 ? -4.5 7.742 -10.844 1 57.91 67 GLU B C 1
ATOM 1510 O O . GLU B 1 67 ? -3.453 7.695 -11.492 1 57.91 67 GLU B O 1
ATOM 1515 N N . LYS B 1 68 ? -4.621 7.352 -9.594 1 70.94 68 LYS B N 1
ATOM 1516 C CA . LYS B 1 68 ? -3.273 7.168 -9.055 1 70.94 68 LYS B CA 1
ATOM 1517 C C . LYS B 1 68 ? -3.072 5.738 -8.555 1 70.94 68 LYS B C 1
ATOM 1519 O O . LYS B 1 68 ? -2.053 5.43 -7.938 1 70.94 68 LYS B O 1
ATOM 1524 N N . GLY B 1 69 ? -4.145 4.902 -8.992 1 83.88 69 GLY B N 1
ATOM 1525 C CA . GLY B 1 69 ? -3.918 3.49 -8.727 1 83.88 69 GLY B CA 1
ATOM 1526 C C . GLY B 1 69 ? -4.234 3.094 -7.297 1 83.88 69 GLY B C 1
ATOM 1527 O O . GLY B 1 69 ? -5.285 3.449 -6.766 1 83.88 69 GLY B O 1
ATOM 1528 N N . ILE B 1 70 ? -3.367 2.355 -6.688 1 92 70 ILE B N 1
ATOM 1529 C CA . ILE B 1 70 ? -3.535 1.799 -5.352 1 92 70 ILE B CA 1
ATOM 1530 C C . ILE B 1 70 ? -3.615 2.93 -4.328 1 92 70 ILE B C 1
ATOM 1532 O O . ILE B 1 70 ? -2.859 3.9 -4.402 1 92 70 ILE B O 1
ATOM 1536 N N . VAL B 1 71 ? -4.547 2.785 -3.402 1 93.88 71 VAL B N 1
ATOM 1537 C CA . VAL B 1 71 ? -4.719 3.74 -2.312 1 93.88 71 VAL B CA 1
ATOM 1538 C C . VAL B 1 71 ? -4.297 3.098 -0.993 1 93.88 71 VAL B C 1
ATOM 1540 O O . VAL B 1 71 ? -4.613 1.933 -0.735 1 93.88 71 VAL B O 1
ATOM 1543 N N . ILE B 1 72 ? -3.602 3.887 -0.129 1 96.19 72 ILE B N 1
ATOM 1544 C CA . ILE B 1 72 ? -3.199 3.381 1.179 1 96.19 72 ILE B CA 1
ATOM 1545 C C . ILE B 1 72 ? -4.09 3.984 2.262 1 96.19 72 ILE B C 1
ATOM 1547 O O . ILE B 1 72 ? -4.516 5.137 2.154 1 96.19 72 ILE B O 1
ATOM 1551 N N . GLU B 1 73 ? -4.363 3.215 3.264 1 97.38 73 GLU B N 1
ATOM 1552 C CA . GLU B 1 73 ? -5.141 3.658 4.418 1 97.38 73 GLU B CA 1
ATOM 1553 C C . GLU B 1 73 ? -4.348 3.498 5.711 1 97.38 73 GLU B C 1
ATOM 1555 O O . GLU B 1 73 ? -3.914 2.393 6.047 1 97.38 73 GLU B O 1
ATOM 1560 N N . PHE B 1 74 ? -4.211 4.582 6.398 1 98.19 74 PHE B N 1
ATOM 1561 C CA . PHE B 1 74 ? -3.553 4.59 7.699 1 98.19 74 PHE B CA 1
ATOM 1562 C C . PHE B 1 74 ? -4.574 4.703 8.82 1 98.19 74 PHE B C 1
ATOM 1564 O O . PHE B 1 74 ? -5.562 5.434 8.703 1 98.19 74 PHE B O 1
ATOM 1571 N N . GLU B 1 75 ? -4.285 3.998 9.852 1 97.44 75 GLU B N 1
ATOM 1572 C CA . GLU B 1 75 ? -5.074 4.133 11.078 1 97.44 75 GLU B CA 1
ATOM 1573 C C . GLU B 1 75 ? -4.457 5.16 12.023 1 97.44 75 GLU B C 1
ATOM 1575 O O . GLU B 1 75 ? -3.24 5.164 12.234 1 97.44 75 GLU B O 1
ATOM 1580 N N . VAL B 1 76 ? -5.297 6.031 12.523 1 97.06 76 VAL B N 1
ATOM 1581 C CA . VAL B 1 76 ? -4.855 7.035 13.484 1 97.06 76 VAL B CA 1
ATOM 1582 C C . VAL B 1 76 ? -5.707 6.945 14.75 1 97.06 76 VAL B C 1
ATOM 1584 O O . VAL B 1 76 ? -6.746 6.281 14.766 1 97.06 76 VAL B O 1
ATOM 1587 N N . ASP B 1 77 ? -5.246 7.512 15.852 1 93.19 77 ASP B N 1
ATOM 1588 C CA . ASP B 1 77 ? -5.949 7.441 17.125 1 93.19 77 ASP B CA 1
ATOM 1589 C C . ASP B 1 77 ? -7.074 8.477 17.188 1 93.19 77 ASP B C 1
ATOM 1591 O O . ASP B 1 77 ? -8.117 8.227 17.797 1 93.19 77 ASP B O 1
ATOM 1595 N N . ASN B 1 78 ? -6.816 9.656 16.688 1 95.75 78 ASN B N 1
ATOM 1596 C CA . ASN B 1 78 ? -7.766 10.758 16.672 1 95.75 78 ASN B CA 1
ATOM 1597 C C . ASN B 1 78 ? -7.801 11.461 15.32 1 95.75 78 ASN B C 1
ATOM 1599 O O . ASN B 1 78 ? -6.934 12.273 15.016 1 95.75 78 ASN B O 1
ATOM 1603 N N . LEU B 1 79 ? -8.875 11.18 14.578 1 97.75 79 LEU B N 1
ATOM 1604 C CA . LEU B 1 79 ? -8.922 11.625 13.188 1 97.75 79 LEU B CA 1
ATOM 1605 C C . LEU B 1 79 ? -9.07 13.141 13.109 1 97.75 79 LEU B C 1
ATOM 1607 O O . LEU B 1 79 ? -8.422 13.789 12.281 1 97.75 79 LEU B O 1
ATOM 1611 N N . ASN B 1 80 ? -9.922 13.711 13.945 1 96.88 80 ASN B N 1
ATOM 1612 C CA . ASN B 1 80 ? -10.133 15.148 13.898 1 96.88 80 ASN B CA 1
AT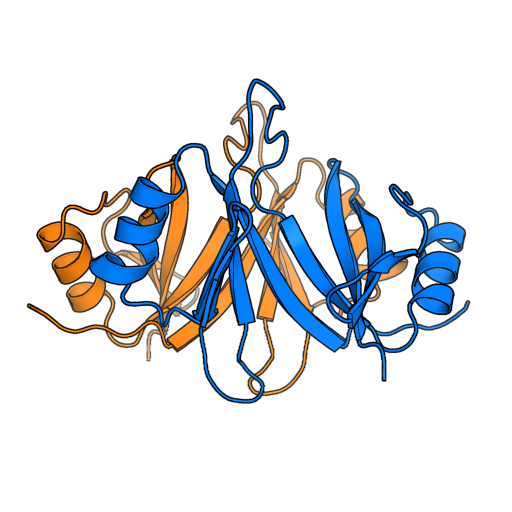OM 1613 C C . ASN B 1 80 ? -8.844 15.914 14.195 1 96.88 80 ASN B C 1
ATOM 1615 O O . ASN B 1 80 ? -8.516 16.891 13.508 1 96.88 80 ASN B O 1
ATOM 1619 N N . LYS B 1 81 ? -8.164 15.453 15.156 1 96.44 81 LYS B N 1
ATOM 1620 C CA . LYS B 1 81 ? -6.879 16.062 15.484 1 96.44 81 LYS B CA 1
ATOM 1621 C C . LYS B 1 81 ? -5.883 15.891 14.336 1 96.44 81 LYS B C 1
ATOM 1623 O O . LYS B 1 81 ? -5.129 16.812 14.023 1 96.44 81 LYS B O 1
ATOM 1628 N N . THR B 1 82 ? -5.879 14.711 13.812 1 97.56 82 THR B N 1
ATOM 1629 C CA . THR B 1 82 ? -4.984 14.398 12.703 1 97.56 82 THR B CA 1
ATOM 1630 C C . THR B 1 82 ? -5.234 15.344 11.531 1 97.56 82 THR B C 1
ATOM 1632 O O . THR B 1 82 ? -4.301 15.969 11.016 1 97.56 82 THR B O 1
ATOM 1635 N N . VAL B 1 83 ? -6.48 15.492 11.109 1 97.62 83 VAL B N 1
ATOM 1636 C CA . VAL B 1 83 ? -6.844 16.312 9.953 1 97.62 83 VAL B CA 1
ATOM 1637 C C . VAL B 1 83 ? -6.52 17.781 10.242 1 97.62 83 VAL B C 1
ATOM 1639 O O . VAL B 1 83 ? -5.996 18.484 9.375 1 97.62 83 VAL B O 1
ATOM 1642 N N . SER B 1 84 ? -6.82 18.188 11.414 1 97.12 84 SER B N 1
ATOM 1643 C CA . SER B 1 84 ? -6.5 19.562 11.805 1 97.12 84 SER B CA 1
ATOM 1644 C C . SER B 1 84 ? -5 19.828 11.711 1 97.12 84 SER B C 1
ATOM 1646 O O . SER B 1 84 ? -4.574 20.844 11.164 1 97.12 84 SER B O 1
ATOM 1648 N N . ALA B 1 85 ? -4.246 18.938 12.25 1 96.94 85 ALA B N 1
ATOM 1649 C CA . ALA B 1 85 ? -2.791 19.078 12.242 1 96.94 85 ALA B CA 1
ATOM 1650 C C . ALA B 1 85 ? -2.256 19.109 10.812 1 96.94 85 ALA B C 1
ATOM 1652 O O . ALA B 1 85 ? -1.378 19.906 10.484 1 96.94 85 ALA B O 1
ATOM 1653 N N . ILE B 1 86 ? -2.742 18.203 9.977 1 97.25 86 ILE B N 1
ATOM 1654 C CA . ILE B 1 86 ? -2.293 18.109 8.594 1 97.25 86 ILE B CA 1
ATOM 1655 C C . ILE B 1 86 ? -2.645 19.406 7.852 1 97.25 86 ILE B C 1
ATOM 1657 O O . ILE B 1 86 ? -1.821 19.938 7.109 1 97.25 86 ILE B O 1
ATOM 1661 N N . ARG B 1 87 ? -3.795 19.875 8.078 1 96.38 87 ARG B N 1
ATOM 1662 C CA . ARG B 1 87 ? -4.234 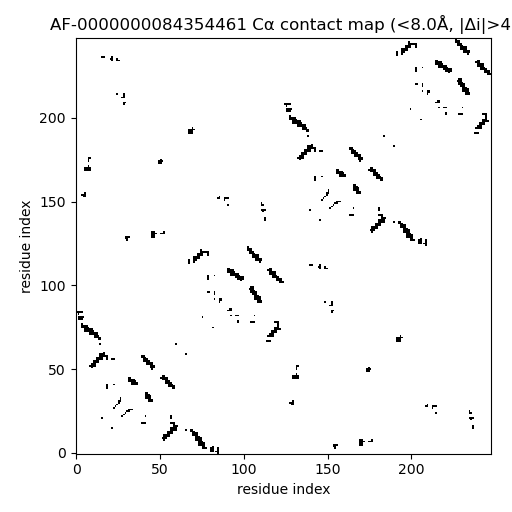21.125 7.473 1 96.38 87 ARG B CA 1
ATOM 1663 C C . ARG B 1 87 ? -3.33 22.281 7.883 1 96.38 87 ARG B C 1
ATOM 1665 O O . ARG B 1 87 ? -2.887 23.062 7.035 1 96.38 87 ARG B O 1
ATOM 1672 N N . GLU B 1 88 ? -3.072 22.391 9.086 1 95.88 88 GLU B N 1
ATOM 1673 C CA . GLU B 1 88 ? -2.242 23.469 9.625 1 95.88 88 GLU B CA 1
ATOM 1674 C C . GLU B 1 88 ? -0.83 23.422 9.047 1 95.88 88 GLU B C 1
ATOM 1676 O O . GLU B 1 88 ? -0.192 24.453 8.859 1 95.88 88 GLU B O 1
ATOM 1681 N N . ALA B 1 89 ? -0.388 22.25 8.836 1 95.25 89 ALA B N 1
ATOM 1682 C CA . ALA B 1 89 ? 0.954 22.062 8.297 1 95.25 89 ALA B CA 1
ATOM 1683 C C . ALA B 1 89 ? 0.973 22.297 6.785 1 95.25 89 ALA B C 1
ATOM 1685 O O . ALA B 1 89 ? 2.02 22.172 6.148 1 95.25 89 ALA B O 1
ATOM 1686 N N . GLY B 1 90 ? -0.168 22.516 6.211 1 94.31 90 GLY B N 1
ATOM 1687 C CA . GLY B 1 90 ? -0.235 22.844 4.797 1 94.31 90 GLY B CA 1
ATOM 1688 C C . GLY B 1 90 ? -0.625 21.672 3.922 1 94.31 90 GLY B C 1
ATOM 1689 O O . GLY B 1 90 ? -0.548 21.75 2.695 1 94.31 90 GLY B O 1
ATOM 1690 N N . GLY B 1 91 ? -0.99 20.609 4.52 1 95.69 91 GLY B N 1
ATOM 1691 C CA . GLY B 1 91 ? -1.444 19.453 3.75 1 95.69 91 GLY B CA 1
ATOM 1692 C C . GLY B 1 91 ? -2.795 19.672 3.094 1 95.69 91 GLY B C 1
ATOM 1693 O O . GLY B 1 91 ? -3.588 20.5 3.553 1 95.69 91 GLY B O 1
ATOM 1694 N N . GLN B 1 92 ? -3.008 18.906 2.045 1 97 92 GLN B N 1
ATOM 1695 C CA . GLN B 1 92 ? -4.262 19 1.306 1 97 92 GLN B CA 1
ATOM 1696 C C . GLN B 1 92 ? -5.285 18 1.847 1 97 92 GLN B C 1
ATOM 1698 O O . GLN B 1 92 ? -5.055 16.781 1.823 1 97 92 GLN B O 1
ATOM 1703 N N . ILE B 1 93 ? -6.438 18.562 2.285 1 98.06 93 ILE B N 1
ATOM 1704 C CA . ILE B 1 93 ? -7.555 17.734 2.723 1 98.06 93 ILE B CA 1
ATOM 1705 C C . ILE B 1 93 ? -8.531 17.531 1.565 1 98.06 93 ILE B C 1
ATOM 1707 O O . ILE B 1 93 ? -9.102 18.5 1.056 1 98.06 93 ILE B O 1
ATOM 1711 N N . VAL B 1 94 ? -8.719 16.344 1.159 1 97.25 94 VAL B N 1
ATOM 1712 C CA . VAL B 1 94 ? -9.578 16.016 0.024 1 97.25 94 VAL B CA 1
ATOM 1713 C C . VAL B 1 94 ? -11 15.742 0.51 1 97.25 94 VAL B C 1
ATOM 1715 O O . VAL B 1 94 ? -11.969 16.078 -0.174 1 97.25 94 VAL B O 1
ATOM 1718 N N . GLN B 1 95 ? -11.117 15.094 1.585 1 97.81 95 GLN B N 1
ATOM 1719 C CA . GLN B 1 95 ? -12.383 14.766 2.223 1 97.81 95 GLN B CA 1
ATOM 1720 C C . GLN B 1 95 ? -12.297 14.938 3.738 1 97.81 95 GLN B C 1
ATOM 1722 O O . GLN B 1 95 ? -11.414 14.367 4.379 1 97.81 95 GLN B O 1
ATOM 1727 N N . GLU B 1 96 ? -13.211 15.758 4.211 1 98.25 96 GLU B N 1
ATOM 1728 C CA . GLU B 1 96 ? -13.281 15.945 5.66 1 98.25 96 GLU B CA 1
ATOM 1729 C C . GLU B 1 96 ? -13.742 14.672 6.359 1 98.25 96 GLU B C 1
ATOM 1731 O O . GLU B 1 96 ? -14.297 13.773 5.727 1 98.25 96 GLU B O 1
ATOM 1736 N N . PRO B 1 97 ? -13.461 14.609 7.688 1 98.12 97 PRO B N 1
ATOM 1737 C CA . PRO B 1 97 ? -13.867 13.414 8.43 1 98.12 97 PRO B CA 1
ATOM 1738 C C . PRO B 1 97 ? -15.367 13.133 8.312 1 98.12 97 PRO B C 1
ATOM 1740 O O . PRO B 1 97 ? -16.188 14.039 8.508 1 98.12 97 PRO B O 1
ATOM 1743 N N . ILE B 1 98 ? -15.641 11.984 7.992 1 97.69 98 ILE B N 1
ATOM 1744 C CA . ILE B 1 98 ? -17.031 11.531 7.934 1 97.69 98 ILE B CA 1
ATOM 1745 C C . ILE B 1 98 ? -17.141 10.133 8.539 1 97.69 98 ILE B C 1
ATOM 1747 O O . ILE B 1 98 ? -16.25 9.305 8.367 1 97.69 98 ILE B O 1
ATOM 1751 N N . ASP B 1 99 ? -18.25 9.875 9.18 1 96.25 99 ASP B N 1
ATOM 1752 C CA . ASP B 1 99 ? -18.516 8.547 9.711 1 96.25 99 ASP B CA 1
ATOM 1753 C C . ASP B 1 99 ? -18.984 7.602 8.602 1 96.25 99 ASP B C 1
ATOM 1755 O O . ASP B 1 99 ? -19.875 7.945 7.82 1 96.25 99 ASP B O 1
ATOM 1759 N N . ARG B 1 100 ? -18.344 6.426 8.586 1 93.62 100 ARG B N 1
ATOM 1760 C CA . ARG B 1 100 ? -18.734 5.43 7.59 1 93.62 100 ARG B CA 1
ATOM 1761 C C . ARG B 1 100 ? -19.547 4.312 8.227 1 93.62 100 ARG B C 1
ATOM 1763 O O . ARG B 1 100 ? -19.359 3.992 9.398 1 93.62 100 ARG B O 1
ATOM 1770 N N . GLU B 1 101 ? -20.344 3.654 7.441 1 87.81 101 GLU B N 1
ATOM 1771 C CA . GLU B 1 101 ? -21.266 2.625 7.91 1 87.81 101 GLU B CA 1
ATOM 1772 C C . GLU B 1 101 ? -20.5 1.38 8.375 1 87.81 101 GLU B C 1
ATOM 1774 O O . GLU B 1 101 ? -21.031 0.594 9.164 1 87.81 101 GLU B O 1
ATOM 1779 N N . TRP B 1 102 ? -19.328 1.254 7.895 1 86.5 102 TRP B N 1
ATOM 1780 C CA . TRP B 1 102 ? -18.578 0.044 8.219 1 86.5 102 TRP B CA 1
ATOM 1781 C C . TRP B 1 102 ? -17.75 0.238 9.484 1 86.5 102 TRP B C 1
ATOM 1783 O O . TRP B 1 102 ? -16.859 -0.567 9.789 1 86.5 102 TRP B O 1
ATOM 1793 N N . GLY B 1 103 ? -17.938 1.35 10.25 1 91.69 103 GLY B N 1
ATOM 1794 C CA . GLY B 1 103 ? -17.453 1.431 11.625 1 91.69 103 GLY B CA 1
ATOM 1795 C C . GLY B 1 103 ? -16.188 2.246 11.766 1 91.69 103 GLY B C 1
ATOM 1796 O O . GLY B 1 103 ? -15.43 2.051 12.719 1 91.69 103 GLY B O 1
ATOM 1797 N N . VAL B 1 104 ? -15.906 3.111 10.789 1 95.12 104 VAL B N 1
ATOM 1798 C CA . VAL B 1 104 ? -14.75 3.984 10.953 1 95.12 104 VAL B CA 1
ATOM 1799 C C . VAL B 1 104 ? -15.148 5.43 10.664 1 95.12 104 VAL B C 1
ATOM 1801 O O . VAL B 1 104 ? -16.109 5.68 9.93 1 95.12 104 VAL B O 1
ATOM 1804 N N . LYS B 1 105 ? -14.453 6.344 11.266 1 98.06 105 LYS B N 1
ATOM 1805 C CA . LYS B 1 105 ? -14.367 7.723 10.797 1 98.06 105 LYS B CA 1
ATOM 1806 C C . LYS B 1 105 ? -13.242 7.891 9.789 1 98.06 105 LYS B C 1
ATOM 1808 O O . LYS B 1 105 ? -12.117 7.43 10.016 1 98.06 105 LYS B O 1
ATOM 1813 N N . GLU B 1 106 ? -13.562 8.484 8.68 1 98.06 106 GLU B N 1
ATOM 1814 C CA . GLU B 1 106 ? -12.602 8.484 7.574 1 98.06 106 GLU B CA 1
ATOM 1815 C C . GLU B 1 106 ? -12.406 9.891 7.012 1 98.06 106 GLU B C 1
ATOM 1817 O O . GLU B 1 106 ? -13.367 10.641 6.859 1 98.06 106 GLU B O 1
ATOM 1822 N N . ALA B 1 107 ? -11.219 10.219 6.746 1 98.25 107 ALA B N 1
ATOM 1823 C CA . ALA B 1 107 ? -10.844 11.391 5.961 1 98.25 107 ALA B CA 1
ATOM 1824 C C . ALA B 1 107 ? -9.875 11.008 4.844 1 98.25 107 ALA B C 1
ATOM 1826 O O . ALA B 1 107 ? -9.281 9.93 4.867 1 98.25 107 ALA B O 1
ATOM 1827 N N . VAL B 1 108 ? -9.828 11.844 3.809 1 97.69 108 VAL B N 1
ATOM 1828 C CA . VAL B 1 108 ? -8.898 11.617 2.713 1 97.69 108 VAL B CA 1
ATOM 1829 C C . VAL B 1 108 ? -7.992 12.836 2.541 1 97.69 108 VAL B C 1
ATOM 1831 O O . VAL B 1 108 ? -8.469 13.969 2.531 1 97.69 108 VAL B O 1
ATOM 1834 N N . ILE B 1 109 ? -6.727 12.562 2.508 1 97.31 109 ILE B N 1
ATOM 1835 C CA . ILE B 1 109 ? -5.762 13.609 2.201 1 97.31 109 ILE B CA 1
ATOM 1836 C C . ILE B 1 109 ? -5.008 13.258 0.922 1 97.31 109 ILE B C 1
ATOM 1838 O O . ILE B 1 109 ? -5.133 12.148 0.404 1 97.31 109 ILE B O 1
ATOM 1842 N N . ALA B 1 110 ? -4.289 14.234 0.377 1 95.5 110 ALA B N 1
ATOM 1843 C CA . ALA B 1 110 ? -3.449 14 -0.796 1 95.5 110 ALA B CA 1
ATOM 1844 C C . ALA B 1 110 ? -1.991 14.344 -0.503 1 95.5 110 ALA B C 1
ATOM 1846 O O . ALA B 1 110 ? -1.7 15.344 0.155 1 95.5 110 ALA B O 1
ATOM 1847 N N . ASP B 1 111 ? -1.101 13.445 -0.956 1 95.81 111 ASP B N 1
ATOM 1848 C CA . ASP B 1 111 ? 0.312 13.797 -0.847 1 95.81 111 ASP B CA 1
ATOM 1849 C C . ASP B 1 111 ? 0.722 14.766 -1.952 1 95.81 111 ASP B C 1
ATOM 1851 O O . ASP B 1 111 ? -0.096 15.133 -2.799 1 95.81 111 ASP B O 1
ATOM 1855 N N . PRO B 1 112 ? 1.942 15.234 -2.057 1 94.81 112 PRO B N 1
ATOM 1856 C CA . PRO B 1 112 ? 2.359 16.281 -2.998 1 94.81 112 PRO B CA 1
ATOM 1857 C C . PRO B 1 112 ? 2.168 15.867 -4.457 1 94.81 112 PRO B C 1
ATOM 1859 O O . PRO B 1 112 ? 2.039 16.719 -5.332 1 94.81 112 PRO B O 1
ATOM 1862 N N . ASP B 1 113 ? 2.203 14.594 -4.73 1 92 113 ASP B N 1
ATOM 1863 C CA . ASP B 1 113 ? 2.053 14.125 -6.105 1 92 113 ASP B CA 1
ATOM 1864 C C . ASP B 1 113 ? 0.613 13.703 -6.383 1 92 113 ASP B C 1
ATOM 1866 O O . ASP B 1 113 ? 0.314 13.164 -7.453 1 92 113 ASP B O 1
ATOM 1870 N N . GLY B 1 114 ? -0.218 13.844 -5.43 1 91.81 114 GLY B N 1
ATOM 1871 C CA . GLY B 1 114 ? -1.637 13.609 -5.652 1 91.81 114 GLY B CA 1
ATOM 1872 C C . GLY B 1 114 ? -2.09 12.227 -5.234 1 91.81 114 GLY B C 1
ATOM 1873 O O . GLY B 1 114 ? -3.25 11.859 -5.43 1 91.81 114 GLY B O 1
ATOM 1874 N N . TYR B 1 115 ? -1.251 11.414 -4.707 1 92.81 115 TYR B N 1
ATOM 1875 C CA . TYR B 1 115 ? -1.703 10.148 -4.152 1 92.81 115 TYR B CA 1
ATOM 1876 C C . TYR B 1 115 ? -2.688 10.367 -3.01 1 92.81 115 TYR B C 1
ATOM 1878 O O . TYR B 1 115 ? -2.418 11.148 -2.094 1 92.81 115 TYR B O 1
ATOM 1886 N N . LYS B 1 116 ? -3.777 9.656 -3.115 1 94.25 116 LYS B N 1
ATOM 1887 C CA . LYS B 1 116 ? -4.73 9.734 -2.014 1 94.25 116 LYS B CA 1
ATOM 1888 C C . LYS B 1 116 ? -4.32 8.828 -0.862 1 94.25 116 LYS B C 1
ATOM 1890 O O . LYS B 1 116 ? -3.867 7.699 -1.087 1 94.25 116 LYS B O 1
ATOM 1895 N N . ILE B 1 117 ? -4.445 9.391 0.274 1 96.88 117 ILE B N 1
ATOM 1896 C CA . ILE B 1 117 ? -4.191 8.656 1.508 1 96.88 117 ILE B CA 1
ATOM 1897 C C . ILE B 1 117 ? -5.422 8.719 2.408 1 96.88 117 ILE B C 1
ATOM 1899 O O . ILE B 1 117 ? -5.863 9.805 2.791 1 96.88 117 ILE B O 1
ATOM 1903 N N . TRP B 1 118 ? -5.926 7.582 2.662 1 97.81 118 TRP B N 1
ATOM 1904 C CA . TRP B 1 118 ? -7.059 7.496 3.578 1 97.81 118 TRP B CA 1
ATOM 1905 C C . TRP B 1 118 ? -6.586 7.41 5.023 1 97.81 118 TRP B C 1
ATOM 1907 O O . TRP B 1 118 ? -5.656 6.664 5.336 1 97.81 118 TRP B O 1
ATOM 1917 N N . MET B 1 119 ? -7.168 8.281 5.848 1 98.25 119 MET B N 1
ATOM 1918 C CA . MET B 1 119 ? -6.953 8.258 7.293 1 98.25 119 MET B CA 1
ATOM 1919 C C . MET B 1 119 ? -8.211 7.812 8.023 1 98.25 119 MET B C 1
ATOM 1921 O O . MET B 1 119 ? -9.289 8.383 7.82 1 98.25 119 MET B O 1
ATOM 1925 N N . VAL B 1 120 ? -7.996 6.766 8.898 1 98.06 120 VAL B N 1
ATOM 1926 C CA . VAL B 1 120 ? -9.211 6.258 9.531 1 98.06 120 VAL B CA 1
ATOM 1927 C C . VAL B 1 120 ? -8.992 6.133 11.039 1 98.06 120 VAL B C 1
ATOM 1929 O O . VAL B 1 120 ? -7.867 5.895 11.492 1 98.06 120 VAL B O 1
ATOM 1932 N N . GLU B 1 121 ? -10.039 6.324 11.727 1 97.88 121 GLU B N 1
ATOM 1933 C CA . GLU B 1 121 ? -10.18 6.062 13.156 1 97.88 121 GLU B CA 1
ATOM 1934 C C . GLU B 1 121 ? -11.312 5.066 13.422 1 97.88 121 GLU B C 1
ATOM 1936 O O . GLU B 1 121 ? -12.469 5.336 13.109 1 97.88 121 GLU B O 1
ATOM 1941 N N . PRO B 1 122 ? -10.93 3.832 13.961 1 95.12 122 PRO B N 1
ATOM 1942 C CA . PRO B 1 122 ? -12.008 2.904 14.305 1 95.12 122 PRO B CA 1
ATOM 1943 C C . PRO B 1 122 ? -13.016 3.504 15.281 1 95.12 122 PRO B C 1
ATOM 1945 O O . PRO B 1 122 ? -12.625 4.199 16.219 1 95.12 122 PRO B O 1
ATOM 1948 N N . LEU B 1 123 ? -14.266 3.277 14.906 1 90.81 123 LEU B N 1
ATOM 1949 C CA . LEU B 1 123 ? -15.336 3.734 15.789 1 90.81 123 LEU B CA 1
ATOM 1950 C C . LEU B 1 123 ? -15.688 2.664 16.812 1 90.81 123 LEU B C 1
ATOM 1952 O O . LEU B 1 123 ? -15.617 1.468 16.516 1 90.81 123 LEU B O 1
ATOM 1956 N N . ALA B 1 124 ? -15.695 3.156 18.219 1 72.06 124 ALA B N 1
ATOM 1957 C CA . ALA B 1 124 ? -16.078 2.246 19.297 1 72.06 124 ALA B CA 1
ATOM 1958 C C . ALA B 1 124 ? -17.453 1.629 19.016 1 72.06 124 ALA B C 1
ATOM 1960 O O . ALA B 1 124 ? -18.297 2.238 18.359 1 72.06 124 ALA B O 1
#

Organism: NCBI:txid482461

Nearest PDB structures (foldseek):
  2r6u-assembly2_D  TM=7.914E-01  e=5.185E-09  Rhodococcus jostii RHA1
  2rk9-assembly1_A  TM=7.612E-01  e=1.980E-08  Vibrio splendidus 12B01
  5ywk-assembly1_A  TM=7.033E-01  e=8.752E-06  Arabidopsis thaliana
  6isd-assembly1_B  TM=6.742E-01  e=1.187E-05  Arabidopsis thaliana
  2i7r-assembly1_B  TM=4.493E-01  e=8.136E-07  Streptococcus pneumoniae

Radius of gyration: 17.62 Å; Cα contacts (8 Å, |Δi|>4): 605; chains: 2; bounding box: 44×51×38 Å

InterPro domains:
  IPR004360 Glyoxalase/fosfomycin resistance/dioxygenase domain [PF00903] (8-118)
  IPR029068 Glyoxalase/Bleomycin resistance protein/Dihydroxybiphenyl dioxygenase [G3DSA:3.10.180.10] (6-124)
  IPR029068 Glyoxalase/Bleomycin resistance protein/Dihydroxybiphenyl dioxygenase [SSF54593] (4-122)
  IPR037523 Vicinal oxygen chelate (VOC), core domain [PS51819] (8-122)
  IPR052164 Anthracycline and Secondary Metabolite Biosynthesis Protein [PTHR33993] (4-122)

Sequence (248 aa):
MAEFQIKKLNTIVVPVKDLERSMTFYKDVLHLSQDFVENGMASYSVGYGEAKVTVLLHLIDKPEPVEKGIVIEFEVDNLNKTVSAIREAGGQIVQEPIDREWGVKEAVIADPDGYKIWMVEPLAMAEFQIKKLNTIVVPVKDLERSMTFYKDVLHLSQDFVENGMASYSVGYGEAKVTVLLHLIDKPEPVEKGIVIEFEVDNLNKTVSAIREAGGQIVQEPIDREWGVKEAVIADPDGYKIWMVEPLA